Protein AF-A0A1L7XK05-F1 (afdb_monomer)

Organism: NCBI:txid576137

Radius of gyration: 23.93 Å; Cα contacts (8 Å, |Δi|>4): 324; chains: 1; bounding box: 62×61×69 Å

Mean predicted aligned error: 13.78 Å

Structure (mmCIF, N/CA/C/O backbone):
data_AF-A0A1L7XK05-F1
#
_entry.id   AF-A0A1L7XK05-F1
#
loop_
_atom_site.group_PDB
_atom_site.id
_atom_site.type_symbol
_atom_site.label_atom_id
_atom_site.label_alt_id
_atom_site.label_comp_id
_atom_site.label_asym_id
_atom_site.label_entity_id
_atom_site.label_seq_id
_atom_site.pdbx_PDB_ins_code
_atom_site.Cartn_x
_atom_site.Cartn_y
_atom_site.Cartn_z
_atom_site.occupancy
_atom_site.B_iso_or_equiv
_atom_site.auth_seq_id
_atom_site.auth_comp_id
_atom_site.auth_asym_id
_atom_site.auth_atom_id
_atom_site.pdbx_PDB_model_num
ATOM 1 N N . MET A 1 1 ? -23.233 27.286 29.704 1.00 60.97 1 MET A N 1
ATOM 2 C CA . MET A 1 1 ? -22.252 26.225 29.385 1.00 60.97 1 MET A CA 1
ATOM 3 C C . MET A 1 1 ? -22.844 25.180 28.432 1.00 60.97 1 MET A C 1
ATOM 5 O O . MET A 1 1 ? -22.205 24.880 27.437 1.00 60.97 1 MET A O 1
ATOM 9 N N . GLU A 1 2 ? -24.086 24.719 28.629 1.00 64.00 2 GLU A N 1
ATOM 10 C CA . GLU A 1 2 ? -24.743 23.705 27.767 1.00 64.00 2 GLU A CA 1
ATOM 11 C C . GLU A 1 2 ? -24.913 24.078 26.279 1.00 64.00 2 GLU A C 1
ATOM 13 O O . GLU A 1 2 ? -24.756 23.218 25.418 1.00 64.00 2 GLU A O 1
ATOM 18 N N . ARG A 1 3 ? -25.169 25.351 25.935 1.00 67.19 3 ARG A N 1
ATOM 19 C CA . ARG A 1 3 ? -25.293 25.776 24.520 1.00 67.19 3 ARG A CA 1
ATOM 20 C C . ARG A 1 3 ? -23.997 25.631 23.711 1.00 67.19 3 ARG A C 1
ATOM 22 O O . ARG A 1 3 ? -24.066 25.385 22.514 1.00 67.19 3 ARG A O 1
ATOM 29 N N . VAL A 1 4 ? -22.836 25.764 24.357 1.00 73.44 4 VAL A N 1
ATOM 30 C CA . VAL A 1 4 ? -21.524 25.634 23.695 1.00 73.44 4 VAL A CA 1
ATOM 31 C C . VAL A 1 4 ? -21.226 24.163 23.390 1.00 73.44 4 VAL A C 1
ATOM 33 O O . VAL A 1 4 ? -20.744 23.848 22.306 1.00 73.44 4 VAL A O 1
ATOM 36 N N . TYR A 1 5 ? -21.598 23.254 24.298 1.00 72.88 5 TYR A N 1
ATOM 37 C CA . TYR A 1 5 ? -21.472 21.808 24.088 1.00 72.88 5 TYR A CA 1
ATOM 38 C C . TYR A 1 5 ? -22.347 21.304 22.937 1.00 72.88 5 TYR A C 1
ATOM 40 O O . TYR A 1 5 ? -21.880 20.516 22.119 1.00 72.88 5 TYR A O 1
ATOM 48 N N . TRP A 1 6 ? -23.580 21.805 22.817 1.00 72.56 6 TRP A N 1
ATOM 49 C CA . TRP A 1 6 ? -24.467 21.442 21.708 1.00 72.56 6 TRP A CA 1
ATOM 50 C C . TRP A 1 6 ? -23.953 21.918 20.346 1.00 72.56 6 TRP A C 1
ATOM 52 O O . TRP A 1 6 ? -23.961 21.151 19.388 1.00 72.56 6 TRP A O 1
ATOM 62 N N . GLN A 1 7 ? -23.439 23.148 20.258 1.00 75.31 7 GLN A N 1
ATOM 63 C CA . GLN A 1 7 ? -22.877 23.674 19.009 1.00 75.31 7 GLN A CA 1
ATOM 64 C C . GLN A 1 7 ? -21.607 22.929 18.581 1.00 75.31 7 GLN A C 1
ATOM 66 O O . GLN A 1 7 ? -21.440 22.645 17.397 1.00 75.31 7 GLN A O 1
ATOM 71 N N . ALA A 1 8 ? -20.738 22.566 19.530 1.00 72.69 8 ALA A N 1
ATOM 72 C CA . ALA A 1 8 ? -19.548 21.767 19.250 1.00 72.69 8 ALA A CA 1
ATOM 73 C C . ALA A 1 8 ? -19.903 20.335 18.811 1.00 72.69 8 ALA A C 1
ATOM 75 O O . ALA A 1 8 ? -19.343 19.838 17.836 1.00 72.69 8 ALA A O 1
ATOM 76 N N . ALA A 1 9 ? -20.865 19.692 19.479 1.00 71.38 9 ALA A N 1
ATOM 77 C CA . ALA A 1 9 ? -21.336 18.357 19.115 1.00 71.38 9 ALA A CA 1
ATOM 78 C C . ALA A 1 9 ? -22.007 18.336 17.732 1.00 71.38 9 ALA A C 1
ATOM 80 O O . ALA A 1 9 ? -21.785 17.415 16.952 1.00 71.38 9 ALA A O 1
ATOM 81 N N . GLU A 1 10 ? -22.778 19.368 17.388 1.00 74.88 10 GLU A N 1
ATOM 82 C CA . GLU A 1 10 ? -23.432 19.468 16.083 1.00 74.88 10 GLU A CA 1
ATOM 83 C C . GLU A 1 10 ? -22.459 19.840 14.953 1.00 74.88 10 GLU A C 1
ATOM 85 O O . GLU A 1 10 ? -22.596 19.339 13.836 1.00 74.88 10 GLU A O 1
ATOM 90 N N . ALA A 1 11 ? -21.431 20.644 15.242 1.00 69.81 11 ALA A N 1
ATOM 91 C CA . ALA A 1 11 ? -20.332 20.897 14.313 1.00 69.81 11 ALA A CA 1
ATOM 92 C C . ALA A 1 11 ? -19.512 19.625 14.048 1.00 69.81 11 ALA A C 1
ATOM 94 O O . ALA A 1 11 ? -19.240 19.316 12.891 1.00 69.81 11 ALA A O 1
ATOM 95 N N . LEU A 1 12 ? -19.188 18.850 15.090 1.00 67.62 12 LEU A N 1
ATOM 96 C CA . LEU A 1 12 ? -18.532 17.545 14.959 1.00 67.62 12 LEU A CA 1
ATOM 97 C C . LEU A 1 12 ? -19.408 16.548 14.197 1.00 67.62 12 LEU A C 1
ATOM 99 O O . LEU A 1 12 ? -18.906 15.857 13.318 1.00 67.62 12 LEU A O 1
ATOM 103 N N . ARG A 1 13 ? -20.720 16.516 14.462 1.00 66.25 13 ARG A N 1
ATOM 104 C CA . ARG A 1 13 ? -21.668 15.669 13.727 1.00 66.25 13 ARG A CA 1
ATOM 105 C C . ARG A 1 13 ? -21.701 16.018 12.240 1.00 66.25 13 ARG A C 1
ATOM 107 O O . ARG A 1 13 ? -21.578 15.119 11.422 1.00 66.25 13 ARG A O 1
ATOM 114 N N . LYS A 1 14 ? -21.772 17.304 11.880 1.00 61.56 14 LYS A N 1
ATOM 115 C CA . LYS A 1 14 ? -21.701 17.757 10.476 1.00 61.56 14 LYS A CA 1
ATOM 116 C C . LYS A 1 14 ? -20.347 17.472 9.819 1.00 61.56 14 LYS A C 1
ATOM 118 O O . LYS A 1 14 ? -20.300 17.182 8.625 1.00 61.56 14 LYS A O 1
ATOM 123 N N . LEU A 1 15 ? -19.257 17.529 10.586 1.00 60.75 15 LEU A N 1
ATOM 124 C CA . LEU A 1 15 ? -17.928 17.137 10.113 1.00 60.75 15 LEU A CA 1
ATOM 125 C C . LEU A 1 15 ? -17.865 15.633 9.808 1.00 60.75 15 LEU A C 1
ATOM 127 O O . LEU A 1 15 ? -17.304 15.231 8.798 1.00 60.75 15 LEU A O 1
ATOM 131 N N . VAL A 1 16 ? -18.472 14.812 10.668 1.00 58.50 16 VAL A N 1
ATOM 132 C CA . VAL A 1 16 ? -18.544 13.352 10.515 1.00 58.50 16 VAL A CA 1
ATOM 133 C C . VAL A 1 16 ? -19.535 12.942 9.414 1.00 58.50 16 VAL A C 1
ATOM 135 O O . VAL A 1 16 ? -19.306 11.946 8.735 1.00 58.50 16 VAL A O 1
ATOM 138 N N . GLU A 1 17 ? -20.599 13.718 9.185 1.00 61.25 17 GLU A N 1
ATOM 139 C CA . GLU A 1 17 ? -21.651 13.453 8.187 1.00 61.25 17 GLU A CA 1
ATOM 140 C C . GLU A 1 17 ? -21.292 13.865 6.745 1.00 61.25 17 GLU A C 1
ATOM 142 O O . GLU A 1 17 ? -22.103 13.651 5.846 1.00 61.25 17 GLU A O 1
ATOM 147 N N . SER A 1 18 ? -20.105 14.425 6.476 1.00 67.75 18 SER A N 1
ATOM 148 C CA . SER A 1 18 ? -19.754 14.935 5.134 1.00 67.75 18 SER A CA 1
ATOM 149 C C . SER A 1 18 ? -18.534 14.289 4.475 1.00 67.75 18 SER A C 1
ATOM 151 O O . SER A 1 18 ? -17.993 14.846 3.520 1.00 67.75 18 SER A O 1
ATOM 153 N N . PHE A 1 19 ? -18.120 13.095 4.913 1.00 77.81 19 PHE A N 1
ATOM 154 C CA . PHE A 1 19 ? -17.125 12.345 4.146 1.00 77.81 19 PHE A CA 1
ATOM 155 C C . PHE A 1 19 ? -17.704 11.907 2.800 1.00 77.81 19 PHE A C 1
ATOM 157 O O . PHE A 1 19 ? -18.789 11.325 2.722 1.00 77.81 19 PHE A O 1
ATOM 164 N N . THR A 1 20 ? -16.964 12.161 1.724 1.00 87.31 20 THR A N 1
ATOM 165 C CA . THR A 1 20 ? -17.298 11.591 0.419 1.00 87.31 20 THR A CA 1
ATOM 166 C C . THR A 1 20 ? -17.178 10.062 0.478 1.00 87.31 20 THR A C 1
ATOM 168 O O . THR A 1 20 ? -16.412 9.527 1.288 1.00 87.31 20 THR A O 1
ATOM 171 N N . PRO A 1 21 ? -17.877 9.314 -0.394 1.00 89.19 21 PRO A N 1
ATOM 172 C CA . PRO A 1 21 ? -17.754 7.857 -0.433 1.00 89.19 21 PRO A CA 1
ATOM 173 C C . PRO A 1 21 ? -16.306 7.365 -0.566 1.00 89.19 21 PRO A C 1
ATOM 175 O O . PRO A 1 21 ? -15.946 6.356 0.038 1.00 89.19 21 PRO A O 1
ATOM 178 N N . ASN A 1 22 ? -15.460 8.082 -1.313 1.00 91.38 22 ASN A N 1
ATOM 179 C CA . ASN A 1 22 ? -14.052 7.717 -1.462 1.00 91.38 22 ASN A CA 1
ATOM 180 C C . ASN A 1 22 ? -13.250 8.026 -0.189 1.00 91.38 22 ASN A C 1
ATOM 182 O O . ASN A 1 22 ? -12.404 7.219 0.181 1.00 91.38 22 ASN A O 1
ATOM 186 N N . GLN A 1 23 ? -13.552 9.117 0.532 1.00 92.69 23 GLN A N 1
ATOM 187 C CA . GLN A 1 23 ? -12.919 9.416 1.828 1.00 92.69 23 GLN A CA 1
ATOM 188 C C . GLN A 1 23 ? -13.211 8.323 2.853 1.00 92.69 23 GLN A C 1
ATOM 190 O O . GLN A 1 23 ? -12.315 7.903 3.581 1.00 92.69 23 GLN A O 1
ATOM 195 N N . GLU A 1 24 ? -14.442 7.811 2.869 1.00 92.75 24 GLU A N 1
ATOM 196 C CA . GLU A 1 24 ? -14.802 6.700 3.745 1.00 92.75 24 GLU A CA 1
ATOM 197 C C . GLU A 1 24 ? -14.059 5.413 3.367 1.00 92.75 24 GLU A C 1
ATOM 199 O O . GLU A 1 24 ? -13.536 4.719 4.239 1.00 92.75 24 GLU A O 1
ATOM 204 N N . LYS A 1 25 ? -13.970 5.095 2.066 1.00 94.88 25 LYS A N 1
ATOM 205 C CA . LYS A 1 25 ? -13.200 3.936 1.588 1.00 94.88 25 LYS A CA 1
ATOM 206 C C . LYS A 1 25 ? -11.727 4.055 1.962 1.00 94.88 25 LYS A C 1
ATOM 208 O O . LYS A 1 25 ? -11.182 3.110 2.524 1.00 94.88 25 LYS A O 1
ATOM 213 N N . HIS A 1 26 ? -11.113 5.204 1.692 1.00 94.88 26 HIS A N 1
ATOM 214 C CA . HIS A 1 26 ? -9.722 5.501 2.027 1.00 94.88 26 HIS A CA 1
ATOM 215 C C . HIS A 1 26 ? -9.459 5.326 3.522 1.00 94.88 26 HIS A C 1
ATOM 217 O O . HIS A 1 26 ? -8.651 4.479 3.905 1.00 94.88 26 HIS A O 1
ATOM 223 N N . ARG A 1 27 ? -10.224 6.028 4.368 1.00 94.44 27 ARG A N 1
ATOM 224 C CA . ARG A 1 27 ? -10.124 5.924 5.828 1.00 94.44 27 ARG A CA 1
ATOM 225 C C . ARG A 1 27 ? -10.255 4.479 6.290 1.00 94.44 27 ARG A C 1
ATOM 227 O O . ARG A 1 27 ? -9.485 4.038 7.139 1.00 94.44 27 ARG A O 1
ATOM 234 N N . ARG A 1 28 ? -11.207 3.735 5.720 1.00 95.00 28 ARG A N 1
ATOM 235 C CA . ARG A 1 28 ? -11.421 2.327 6.048 1.00 95.00 28 ARG A CA 1
ATOM 236 C C . ARG A 1 28 ? -10.191 1.478 5.734 1.00 95.00 28 ARG A C 1
ATOM 238 O O . ARG A 1 28 ? -9.762 0.754 6.626 1.00 95.00 28 ARG A O 1
ATOM 245 N N . VAL A 1 29 ? -9.627 1.569 4.525 1.00 95.88 29 VAL A N 1
ATOM 246 C CA . VAL A 1 29 ? -8.423 0.800 4.144 1.00 95.88 29 VAL A CA 1
ATOM 247 C C . VAL A 1 29 ? -7.291 1.053 5.134 1.00 95.88 29 VAL A C 1
ATOM 249 O O . VAL A 1 29 ? -6.745 0.110 5.697 1.00 95.88 29 VAL A O 1
ATOM 252 N N . TRP A 1 30 ? -6.986 2.317 5.420 1.00 96.62 30 TRP A N 1
ATOM 253 C CA . TRP A 1 30 ? -5.909 2.640 6.350 1.00 96.62 30 TRP A CA 1
ATOM 254 C C . TRP A 1 30 ? -6.208 2.204 7.789 1.00 96.62 30 TRP A C 1
ATOM 256 O O . TRP A 1 30 ? -5.308 1.727 8.476 1.00 96.62 30 TRP A O 1
ATOM 266 N N . SER A 1 31 ? -7.465 2.289 8.238 1.00 95.88 31 SER A N 1
ATOM 267 C CA . SER A 1 31 ? -7.869 1.827 9.576 1.00 95.88 31 SER A CA 1
ATOM 268 C C . SER A 1 31 ? -7.797 0.306 9.758 1.00 95.88 31 SER A C 1
ATOM 270 O O . SER A 1 31 ? -7.678 -0.159 10.885 1.00 95.88 31 SER A O 1
ATOM 272 N N . GLN A 1 32 ? -7.832 -0.474 8.670 1.00 96.25 32 GLN A N 1
ATOM 273 C CA . GLN A 1 32 ? -7.613 -1.927 8.715 1.00 96.25 32 GLN A CA 1
ATOM 274 C C . GLN A 1 32 ? -6.142 -2.303 8.931 1.00 96.25 32 GLN A C 1
ATOM 276 O O . GLN A 1 32 ? -5.859 -3.458 9.237 1.00 96.25 32 GLN A O 1
ATOM 281 N N . ILE A 1 33 ? -5.224 -1.347 8.764 1.00 97.25 33 ILE A N 1
ATOM 282 C CA . ILE A 1 33 ? -3.778 -1.552 8.877 1.00 97.25 33 ILE A CA 1
ATOM 283 C C . ILE A 1 33 ? -3.234 -0.870 10.133 1.00 97.25 33 ILE A C 1
ATOM 285 O O . ILE A 1 33 ? -2.465 -1.473 10.873 1.00 97.25 33 ILE A O 1
ATOM 289 N N . PHE A 1 34 ? -3.651 0.368 10.400 1.00 97.00 34 PHE A N 1
ATOM 290 C CA . PHE A 1 34 ? -3.162 1.184 11.510 1.00 97.00 34 PHE A CA 1
ATOM 291 C C . PHE A 1 34 ? -4.230 1.366 12.590 1.00 97.00 34 PHE A C 1
ATOM 293 O O . PHE A 1 34 ? -5.385 1.670 12.286 1.00 97.00 34 PHE A O 1
ATOM 300 N N . VAL A 1 35 ? -3.827 1.267 13.861 1.00 96.06 35 VAL A N 1
ATOM 301 C CA . VAL A 1 35 ? -4.693 1.574 15.018 1.00 96.06 35 VAL A CA 1
ATOM 302 C C . VAL A 1 35 ? -5.059 3.055 15.038 1.00 96.06 35 VAL A C 1
ATOM 304 O O . VAL A 1 35 ? -6.170 3.436 15.406 1.00 96.06 35 VAL A O 1
ATOM 307 N N . ASN A 1 36 ? -4.109 3.910 14.666 1.00 91.31 36 ASN A N 1
ATOM 308 C CA . ASN A 1 36 ? -4.293 5.350 14.586 1.00 91.31 36 ASN A CA 1
ATOM 309 C C . ASN A 1 36 ? -3.331 5.963 13.560 1.00 91.31 36 ASN A C 1
ATOM 311 O O . ASN A 1 36 ? -2.370 5.340 13.119 1.00 91.31 36 ASN A O 1
ATOM 315 N N . SER A 1 37 ? -3.568 7.222 13.204 1.00 89.12 37 SER A N 1
ATOM 316 C CA . SER A 1 37 ? -2.768 7.933 12.208 1.00 89.12 37 SER A CA 1
ATOM 317 C C . SER A 1 37 ? -1.440 8.481 12.742 1.00 89.12 37 SER A C 1
ATOM 319 O O . SER A 1 37 ? -0.779 9.224 12.020 1.00 89.12 37 SER A O 1
ATOM 321 N N . LYS A 1 38 ? -1.044 8.198 13.993 1.00 90.81 38 LYS A N 1
ATOM 322 C CA . LYS A 1 38 ? 0.086 8.877 14.650 1.00 90.81 38 LYS A CA 1
ATOM 323 C C . LYS A 1 38 ? 1.399 8.622 13.923 1.00 90.81 38 LYS A C 1
ATOM 325 O O . LYS A 1 38 ? 2.045 9.587 13.537 1.00 90.81 38 LYS A O 1
ATOM 330 N N . TRP A 1 39 ? 1.761 7.359 13.693 1.00 92.94 39 TRP A N 1
ATOM 331 C CA . TRP A 1 39 ? 3.017 7.016 13.015 1.00 92.94 39 TRP A CA 1
ATOM 332 C C . TRP A 1 39 ? 3.077 7.621 11.611 1.00 92.94 39 TRP A C 1
ATOM 334 O O . TRP A 1 39 ? 4.021 8.333 11.279 1.00 92.94 39 TRP A O 1
ATOM 344 N N . VAL A 1 40 ? 2.009 7.441 10.829 1.00 88.06 40 VAL A N 1
ATOM 345 C CA . VAL A 1 40 ? 1.911 7.993 9.473 1.00 88.06 40 VAL A CA 1
ATOM 346 C C . VAL A 1 40 ? 2.044 9.522 9.476 1.00 88.06 40 VAL A C 1
ATOM 348 O O . VAL A 1 40 ? 2.792 10.086 8.680 1.00 88.06 40 VAL A O 1
ATOM 351 N N . SER A 1 41 ? 1.371 10.200 10.409 1.00 86.00 41 SER A N 1
ATOM 352 C CA . SER A 1 41 ? 1.432 11.663 10.536 1.00 86.00 41 SER A CA 1
ATOM 353 C C . SER A 1 41 ? 2.805 12.143 11.009 1.00 86.00 41 SER A C 1
ATOM 355 O O . SER A 1 41 ? 3.258 13.217 10.619 1.00 86.00 41 SER A O 1
ATOM 357 N N . GLU A 1 42 ? 3.478 11.371 11.862 1.00 88.88 42 GLU A N 1
ATOM 358 C CA . GLU A 1 42 ? 4.823 11.687 12.328 1.00 88.88 42 GLU A CA 1
ATOM 359 C C . GLU A 1 42 ? 5.856 11.547 11.215 1.00 88.88 42 GLU A C 1
ATOM 361 O O . GLU A 1 42 ? 6.688 12.443 11.081 1.00 88.88 42 GLU A O 1
ATOM 366 N N . ILE A 1 43 ? 5.773 10.492 10.402 1.00 86.62 43 ILE A N 1
ATOM 367 C CA . ILE A 1 43 ? 6.621 10.314 9.219 1.00 86.62 43 ILE A CA 1
ATOM 368 C C . ILE A 1 43 ? 6.395 11.456 8.228 1.00 86.62 43 ILE A C 1
ATOM 370 O O . ILE A 1 43 ? 7.353 12.137 7.872 1.00 86.62 43 ILE A O 1
ATOM 374 N N . ALA A 1 44 ? 5.137 11.753 7.884 1.00 81.44 44 ALA A N 1
ATOM 375 C CA . ALA A 1 44 ? 4.787 12.865 6.996 1.00 81.44 44 ALA A CA 1
ATOM 376 C C . ALA A 1 44 ? 5.310 14.230 7.488 1.00 81.44 44 ALA A C 1
ATOM 378 O O . ALA A 1 44 ? 5.604 15.113 6.687 1.00 81.44 44 ALA A O 1
ATOM 379 N N . ARG A 1 45 ? 5.424 14.420 8.811 1.00 82.06 45 ARG A N 1
ATOM 380 C CA . ARG A 1 45 ? 5.919 15.664 9.420 1.00 82.06 45 ARG A CA 1
ATOM 381 C C . ARG A 1 45 ? 7.443 15.735 9.513 1.00 82.06 45 ARG A C 1
ATOM 383 O O . ARG A 1 45 ? 7.996 16.816 9.337 1.00 82.06 45 ARG A O 1
ATOM 390 N N . ARG A 1 46 ? 8.107 14.647 9.917 1.00 81.62 46 ARG A N 1
ATOM 391 C CA . ARG A 1 46 ? 9.566 14.622 10.139 1.00 81.62 46 ARG A CA 1
ATOM 392 C C . ARG A 1 46 ? 10.323 14.684 8.820 1.00 81.62 46 ARG A C 1
ATOM 394 O O . ARG A 1 46 ? 11.365 15.323 8.741 1.00 81.62 46 ARG A O 1
ATOM 401 N N . GLU A 1 47 ? 9.764 14.044 7.808 1.00 77.50 47 GLU A N 1
ATOM 402 C CA . GLU A 1 47 ? 10.424 13.789 6.544 1.00 77.50 47 GLU A CA 1
ATOM 403 C C . GLU A 1 47 ? 9.649 14.540 5.463 1.00 77.50 47 GLU A C 1
ATOM 405 O O . GLU A 1 47 ? 8.618 14.082 4.970 1.00 77.50 47 GLU A O 1
ATOM 410 N N . SER A 1 48 ? 10.095 15.759 5.156 1.00 70.25 48 SER A N 1
ATOM 411 C CA . SER A 1 48 ? 9.441 16.620 4.166 1.00 70.25 48 SER A CA 1
ATOM 412 C C . SER A 1 48 ? 9.301 15.889 2.829 1.00 70.25 48 SER A C 1
ATOM 414 O O . SER A 1 48 ? 10.295 15.618 2.162 1.00 70.25 48 SER A O 1
ATOM 416 N N . GLY A 1 49 ? 8.061 15.600 2.430 1.00 71.19 49 GLY A N 1
ATOM 417 C CA . GLY A 1 49 ? 7.752 14.873 1.193 1.00 71.19 49 GLY A CA 1
ATOM 418 C C . GLY A 1 49 ? 7.386 13.402 1.392 1.00 71.19 49 GLY A C 1
ATOM 419 O O . GLY A 1 49 ? 7.072 12.727 0.414 1.00 71.19 49 GLY A O 1
ATOM 420 N N . ALA A 1 50 ? 7.370 12.916 2.635 1.00 80.88 50 ALA A N 1
ATOM 421 C CA . ALA A 1 50 ? 6.936 11.569 2.940 1.00 80.88 50 ALA A CA 1
ATOM 422 C C . ALA A 1 50 ? 5.430 11.393 2.799 1.00 80.88 50 ALA A C 1
ATOM 424 O O . ALA A 1 50 ? 4.643 12.003 3.524 1.00 80.88 50 ALA A O 1
ATOM 425 N N . ASN A 1 51 ? 5.035 10.497 1.904 1.00 86.69 51 ASN A N 1
ATOM 426 C CA . ASN A 1 51 ? 3.644 10.150 1.682 1.00 86.69 51 ASN A CA 1
ATOM 427 C C . ASN A 1 51 ? 3.547 8.627 1.600 1.00 86.69 51 ASN A C 1
ATOM 429 O O . ASN A 1 51 ? 3.792 8.084 0.527 1.00 86.69 51 ASN A O 1
ATOM 433 N N . PRO A 1 52 ? 3.269 7.921 2.714 1.00 90.94 52 PRO A N 1
ATOM 434 C CA . PRO A 1 52 ? 3.174 6.469 2.690 1.00 90.94 52 PRO A CA 1
ATOM 435 C C . PRO A 1 52 ? 2.178 5.989 1.637 1.00 90.94 52 PRO A C 1
ATOM 437 O O . PRO A 1 52 ? 1.085 6.541 1.497 1.00 90.94 52 PRO A O 1
ATOM 440 N N . ILE A 1 53 ? 2.566 4.944 0.917 1.00 91.44 53 ILE A N 1
ATOM 441 C CA . ILE A 1 53 ? 1.846 4.410 -0.231 1.00 91.44 53 ILE A CA 1
ATOM 442 C C . ILE A 1 53 ? 1.590 2.933 0.021 1.00 91.44 53 ILE A C 1
ATOM 444 O O . ILE A 1 53 ? 2.521 2.163 0.275 1.00 91.44 53 ILE A O 1
ATOM 448 N N . LEU A 1 54 ? 0.324 2.538 -0.075 1.00 93.88 54 LEU A N 1
ATOM 449 C CA . LEU A 1 54 ? -0.048 1.137 -0.206 1.00 93.88 54 LEU A CA 1
ATOM 450 C C . LEU A 1 54 ? -0.001 0.757 -1.681 1.00 93.88 54 LEU A C 1
ATOM 452 O O . LEU A 1 54 ? -0.591 1.453 -2.504 1.00 93.88 54 LEU A O 1
ATOM 456 N N . LEU A 1 55 ? 0.670 -0.342 -2.008 1.00 91.12 55 LEU A N 1
ATOM 457 C CA . LEU A 1 55 ? 0.821 -0.851 -3.370 1.00 91.12 55 LEU A CA 1
ATOM 458 C C . LEU A 1 55 ? 0.373 -2.305 -3.460 1.00 91.12 55 LEU A C 1
ATOM 460 O O . LEU A 1 55 ? 0.631 -3.099 -2.560 1.00 91.12 55 LEU A O 1
ATOM 464 N N . GLY A 1 56 ? -0.260 -2.679 -4.565 1.00 90.94 56 GLY A N 1
ATOM 465 C CA . GLY A 1 56 ? -0.568 -4.076 -4.856 1.00 90.94 56 GLY A CA 1
ATOM 466 C C . GLY A 1 56 ? -1.840 -4.244 -5.669 1.00 90.94 56 GLY A C 1
ATOM 467 O O . GLY A 1 56 ? -2.776 -3.446 -5.584 1.00 90.94 56 GLY A O 1
ATOM 468 N N . HIS A 1 57 ? -1.895 -5.318 -6.453 1.00 91.00 57 HIS A N 1
ATOM 469 C CA . HIS A 1 57 ? -3.055 -5.623 -7.286 1.00 91.00 57 HIS A CA 1
ATOM 470 C C . HIS A 1 57 ? -4.320 -5.821 -6.428 1.00 91.00 57 HIS A C 1
ATOM 472 O O . HIS A 1 57 ? -5.414 -5.386 -6.816 1.00 91.00 57 HIS A O 1
ATOM 478 N N . ASP A 1 58 ? -4.163 -6.450 -5.258 1.00 93.75 58 ASP A N 1
ATOM 479 C CA . ASP A 1 58 ? -5.239 -6.751 -4.313 1.00 93.75 58 ASP A CA 1
ATOM 480 C C . ASP A 1 58 ? -5.769 -5.519 -3.583 1.00 93.75 58 ASP A C 1
ATOM 482 O O . ASP A 1 58 ? -6.835 -5.569 -2.975 1.00 93.75 58 ASP A O 1
ATOM 486 N N . LEU A 1 59 ? -5.109 -4.367 -3.692 1.00 93.62 59 LEU A N 1
ATOM 487 C CA . LEU A 1 59 ? -5.580 -3.147 -3.046 1.00 93.62 59 LEU A CA 1
ATOM 488 C C . LEU A 1 59 ? -6.978 -2.735 -3.540 1.00 93.62 59 LEU A C 1
ATOM 490 O O . LEU A 1 59 ? -7.774 -2.203 -2.771 1.00 93.62 59 LEU A O 1
ATOM 494 N N . ASN A 1 60 ? -7.337 -3.076 -4.785 1.00 92.44 60 ASN A N 1
ATOM 495 C CA . ASN A 1 60 ? -8.704 -2.924 -5.296 1.00 92.44 60 ASN A CA 1
ATOM 496 C C . ASN A 1 60 ? -9.739 -3.738 -4.499 1.00 92.44 60 ASN A C 1
ATOM 498 O O . ASN A 1 60 ? -10.862 -3.266 -4.300 1.00 92.44 60 ASN A O 1
ATOM 502 N N . LYS A 1 61 ? -9.375 -4.948 -4.053 1.00 93.19 61 LYS A N 1
ATOM 503 C CA . LYS A 1 61 ? -10.223 -5.834 -3.241 1.00 93.19 61 LYS A CA 1
ATOM 504 C C . LYS A 1 61 ? -10.456 -5.228 -1.864 1.00 93.19 61 LYS A C 1
ATOM 506 O O . LYS A 1 61 ? -11.604 -5.104 -1.438 1.00 93.19 61 LYS A O 1
ATOM 511 N N . VAL A 1 62 ? -9.389 -4.747 -1.225 1.00 94.38 62 VAL A N 1
ATOM 512 C CA . VAL A 1 62 ? -9.445 -4.068 0.081 1.00 94.38 62 VAL A CA 1
ATOM 513 C C . VAL A 1 62 ? -10.268 -2.773 -0.012 1.00 94.38 62 VAL A C 1
ATOM 515 O O . VAL A 1 62 ? -11.205 -2.543 0.761 1.00 94.38 62 VAL A O 1
ATOM 518 N N . TYR A 1 63 ? -10.004 -1.952 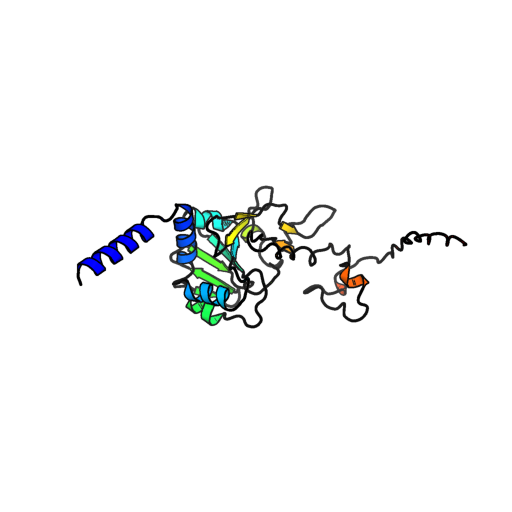-1.032 1.00 94.44 63 TYR A N 1
ATOM 519 C CA . TYR A 1 63 ? -10.682 -0.672 -1.251 1.00 94.44 63 TYR A CA 1
ATOM 520 C C . TYR A 1 63 ? -12.179 -0.827 -1.560 1.00 94.44 63 TYR A C 1
ATOM 522 O O . TYR A 1 63 ? -12.989 0.007 -1.148 1.00 94.44 63 TYR A O 1
ATOM 530 N N . ASN A 1 64 ? -12.585 -1.917 -2.222 1.00 92.12 64 ASN A N 1
ATOM 531 C CA . ASN A 1 64 ? -13.989 -2.197 -2.547 1.00 92.12 64 ASN A CA 1
ATOM 532 C C . ASN A 1 64 ? -14.664 -3.241 -1.638 1.00 92.12 64 ASN A C 1
ATOM 534 O O . ASN A 1 64 ? -15.856 -3.481 -1.804 1.00 92.12 64 ASN A O 1
ATOM 538 N N . LYS A 1 65 ? -13.952 -3.783 -0.640 1.00 88.06 65 LYS A N 1
ATOM 539 C CA . LYS A 1 65 ? -14.442 -4.767 0.342 1.00 88.06 65 LYS A CA 1
ATOM 540 C C . LYS A 1 65 ? -14.938 -6.077 -0.300 1.00 88.06 65 LYS A C 1
ATOM 542 O O . LYS A 1 65 ? -16.060 -6.502 -0.036 1.00 88.06 65 LYS A O 1
ATOM 547 N N . SER A 1 66 ? -14.112 -6.725 -1.127 1.00 81.19 66 SER A N 1
ATOM 548 C CA . SER A 1 66 ? -14.485 -8.011 -1.750 1.00 81.19 66 SER A CA 1
ATOM 549 C C . SER A 1 66 ? -14.383 -9.226 -0.814 1.00 81.19 66 SER A C 1
ATOM 551 O O . SER A 1 66 ? -14.941 -10.264 -1.141 1.00 81.19 66 SER A O 1
ATOM 553 N N . GLY A 1 67 ? -13.757 -9.088 0.364 1.00 76.56 67 GLY A N 1
ATOM 554 C CA . GLY A 1 67 ? -13.730 -10.120 1.414 1.00 76.56 67 GLY A CA 1
ATOM 555 C C . GLY A 1 67 ? -12.700 -11.236 1.218 1.00 76.56 67 GLY A C 1
ATOM 556 O O . GLY A 1 67 ? -12.690 -12.179 1.999 1.00 76.56 67 GLY A O 1
ATOM 557 N N . ASP A 1 68 ? -11.840 -11.133 0.205 1.00 88.50 68 ASP A N 1
ATOM 558 C CA . ASP A 1 68 ? -10.781 -12.109 -0.043 1.00 88.50 68 ASP A CA 1
ATOM 559 C C . ASP A 1 68 ? -9.471 -11.704 0.635 1.00 88.50 68 ASP A C 1
ATOM 561 O O . ASP A 1 68 ? -9.150 -10.512 0.745 1.00 88.50 68 ASP A O 1
ATOM 565 N N . LYS A 1 69 ? -8.665 -12.717 0.978 1.00 92.88 69 LYS A N 1
ATOM 566 C CA . LYS A 1 69 ? -7.286 -12.514 1.420 1.00 92.88 69 LYS A CA 1
ATOM 567 C C . LYS A 1 69 ? -6.539 -11.648 0.412 1.00 92.88 69 LYS A C 1
ATOM 569 O O . LYS A 1 69 ? -6.556 -11.931 -0.787 1.00 92.88 69 LYS A O 1
ATOM 574 N N . SER A 1 70 ? -5.909 -10.598 0.921 1.00 94.94 70 SER A N 1
ATOM 575 C CA . SER A 1 70 ? -5.296 -9.549 0.114 1.00 94.94 70 SER A CA 1
ATOM 576 C C . SER A 1 70 ? -3.837 -9.365 0.502 1.00 94.94 70 SER A C 1
ATOM 578 O O . SER A 1 70 ? -3.523 -9.222 1.684 1.00 94.94 70 SER A O 1
ATOM 580 N N . TYR A 1 71 ? -2.946 -9.345 -0.486 1.00 94.06 71 TYR A N 1
ATOM 581 C CA . TYR A 1 71 ? -1.532 -9.052 -0.271 1.00 94.06 71 TYR A CA 1
ATOM 582 C C . TYR A 1 71 ? -1.192 -7.648 -0.779 1.00 94.06 71 TYR A C 1
A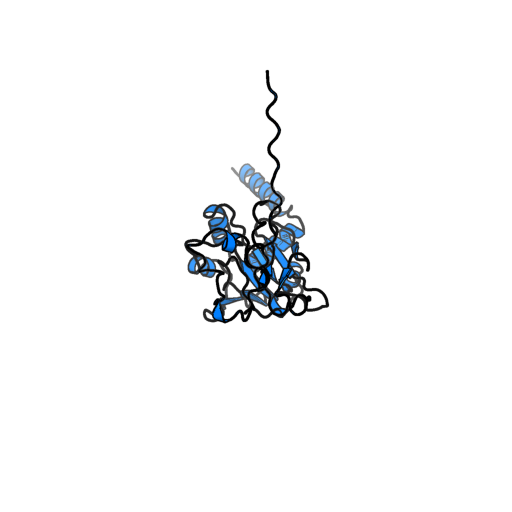TOM 584 O O . TYR A 1 71 ? -1.421 -7.320 -1.942 1.00 94.06 71 TYR A O 1
ATOM 592 N N . ILE A 1 72 ? -0.639 -6.806 0.092 1.00 94.19 72 ILE A N 1
ATOM 593 C CA . ILE A 1 72 ? -0.294 -5.413 -0.215 1.00 94.19 72 ILE A CA 1
ATOM 594 C C . ILE A 1 72 ? 1.080 -5.050 0.357 1.00 94.19 72 ILE A C 1
ATOM 596 O O . ILE A 1 72 ? 1.584 -5.684 1.279 1.00 94.19 72 ILE A O 1
ATOM 600 N N . PHE A 1 73 ? 1.687 -4.002 -0.179 1.00 92.31 73 PHE A N 1
ATOM 601 C CA . PHE A 1 73 ? 2.990 -3.480 0.219 1.00 92.31 73 PHE A CA 1
ATOM 602 C C . PHE A 1 73 ? 2.839 -2.087 0.801 1.00 92.31 73 PHE A C 1
ATOM 604 O O . PHE A 1 73 ? 2.051 -1.297 0.289 1.00 92.31 73 PHE A O 1
ATOM 611 N N . LEU A 1 74 ? 3.635 -1.767 1.818 1.00 92.81 74 LEU A N 1
ATOM 612 C CA . LEU A 1 74 ? 3.819 -0.397 2.287 1.00 92.81 74 LEU A CA 1
ATOM 613 C C . LEU A 1 74 ? 5.187 0.113 1.833 1.00 92.81 74 LEU A C 1
ATOM 615 O O . LEU A 1 74 ? 6.213 -0.504 2.121 1.00 92.81 74 LEU A O 1
ATOM 619 N N . THR A 1 75 ? 5.205 1.264 1.170 1.00 89.06 75 THR A N 1
ATOM 620 C CA . THR A 1 75 ? 6.432 2.004 0.856 1.00 89.06 75 THR A CA 1
ATOM 621 C C . THR A 1 75 ? 6.279 3.472 1.218 1.00 89.06 75 THR A C 1
ATOM 623 O O . THR A 1 75 ? 5.169 3.994 1.282 1.00 89.06 75 THR A O 1
ATOM 626 N N . LEU A 1 76 ? 7.395 4.144 1.477 1.00 85.56 76 LEU A N 1
ATOM 627 C CA . LEU A 1 76 ? 7.427 5.588 1.670 1.00 85.56 76 LEU A CA 1
ATOM 628 C C . LEU A 1 76 ? 7.699 6.350 0.369 1.00 85.56 76 LEU A C 1
ATOM 630 O O . LEU A 1 76 ? 7.416 7.541 0.310 1.00 85.56 76 LEU A O 1
ATOM 634 N N . GLY A 1 77 ? 8.219 5.678 -0.667 1.00 73.75 77 GLY A N 1
ATOM 635 C CA . GLY A 1 77 ? 8.591 6.306 -1.941 1.00 73.75 77 GLY A CA 1
ATOM 636 C C . GLY A 1 77 ? 9.875 7.145 -1.888 1.00 73.75 77 GLY A C 1
ATOM 637 O O . GLY A 1 77 ? 10.231 7.772 -2.879 1.00 73.75 77 GLY A O 1
ATOM 638 N N . PHE A 1 78 ? 10.573 7.162 -0.752 1.00 74.62 78 PHE A N 1
ATOM 639 C CA . PHE A 1 78 ? 11.874 7.804 -0.569 1.00 74.62 78 PHE A CA 1
ATOM 640 C C . PHE A 1 78 ? 12.630 7.107 0.581 1.00 74.62 78 PHE A C 1
ATOM 642 O O . PHE A 1 78 ? 11.999 6.508 1.463 1.00 74.62 78 PHE A O 1
ATOM 649 N N . PRO A 1 79 ? 13.972 7.137 0.586 1.00 73.06 79 PRO A N 1
ATOM 650 C CA . PRO A 1 79 ? 14.759 6.490 1.623 1.00 73.06 79 PRO A CA 1
ATOM 651 C C . PRO A 1 79 ? 14.744 7.320 2.911 1.00 73.06 79 PRO A C 1
ATOM 653 O O . PRO A 1 79 ? 14.910 8.539 2.887 1.00 73.06 79 PRO A O 1
ATOM 656 N N . LEU A 1 80 ? 14.605 6.646 4.055 1.00 75.50 80 LEU A N 1
ATOM 657 C CA . LEU A 1 80 ? 14.808 7.264 5.366 1.00 75.50 80 LEU A CA 1
ATOM 658 C C . LEU A 1 80 ? 16.232 7.057 5.856 1.00 75.50 80 LEU A C 1
ATOM 660 O O . LEU A 1 80 ? 16.770 5.955 5.766 1.00 75.50 80 LEU A O 1
ATOM 664 N N . ALA A 1 81 ? 16.796 8.089 6.484 1.00 73.69 81 ALA A N 1
ATOM 665 C CA . ALA A 1 81 ? 18.082 7.985 7.170 1.00 73.69 81 ALA A CA 1
ATOM 666 C C . ALA A 1 81 ? 18.021 7.041 8.385 1.00 73.69 81 ALA A C 1
ATOM 668 O O . ALA A 1 81 ? 19.002 6.367 8.694 1.00 73.69 81 ALA A O 1
ATOM 669 N N . SER A 1 82 ? 16.875 6.989 9.073 1.00 78.69 82 SER A N 1
ATOM 670 C CA . SER A 1 82 ? 16.670 6.153 10.258 1.00 78.69 82 SER A CA 1
ATOM 671 C C . SER A 1 82 ? 15.256 5.563 10.271 1.00 78.69 82 SER A C 1
ATOM 673 O O . SER A 1 82 ? 14.315 6.246 10.679 1.00 78.69 82 SER A O 1
ATOM 675 N N . PRO A 1 83 ? 15.080 4.305 9.844 1.00 77.94 83 PRO A N 1
ATOM 676 C CA . PRO A 1 83 ? 13.774 3.664 9.842 1.00 77.94 83 PRO A CA 1
ATOM 677 C C . PRO A 1 83 ? 13.264 3.367 11.259 1.00 77.94 83 PRO A C 1
ATOM 679 O O . PRO A 1 83 ? 13.847 2.553 11.971 1.00 77.94 83 PRO A O 1
ATOM 682 N N . ASP A 1 84 ? 12.142 3.972 11.654 1.00 89.00 84 ASP A N 1
ATOM 683 C CA . ASP A 1 84 ? 11.432 3.633 12.898 1.00 89.00 84 ASP A CA 1
ATOM 684 C C . ASP A 1 84 ? 10.517 2.415 12.688 1.00 89.00 84 ASP A C 1
ATOM 686 O O . ASP A 1 84 ? 9.291 2.525 12.590 1.00 89.00 84 ASP A O 1
ATOM 690 N N . LEU A 1 85 ? 11.142 1.243 12.527 1.00 91.12 85 LEU A N 1
ATOM 691 C CA . LEU A 1 85 ? 10.432 -0.019 12.317 1.00 91.12 85 LEU A CA 1
ATOM 692 C C . LEU A 1 85 ? 9.630 -0.433 13.558 1.00 91.12 85 LEU A C 1
ATOM 694 O O . LEU A 1 85 ? 8.523 -0.936 13.417 1.00 91.12 85 LEU A O 1
ATOM 698 N N . GLU A 1 86 ? 10.166 -0.231 14.760 1.00 93.00 86 GLU A N 1
ATOM 699 C CA . GLU A 1 86 ? 9.461 -0.579 16.000 1.00 93.00 86 GLU A CA 1
ATOM 700 C C . GLU A 1 86 ? 8.218 0.295 16.177 1.00 93.00 86 GLU A C 1
ATOM 702 O O . GLU A 1 86 ? 7.123 -0.241 16.339 1.00 93.00 86 GLU A O 1
ATOM 707 N N . GLY A 1 87 ? 8.347 1.617 16.010 1.00 94.19 87 GLY A N 1
ATOM 708 C CA . GLY A 1 87 ? 7.208 2.530 16.057 1.00 94.19 87 GLY A CA 1
ATOM 709 C C . GLY A 1 87 ? 6.178 2.261 14.959 1.00 94.19 87 GLY A C 1
ATOM 710 O O . GLY A 1 87 ? 4.980 2.437 15.191 1.00 94.19 87 GLY A O 1
ATOM 711 N N . LEU A 1 88 ? 6.607 1.780 13.783 1.00 94.69 88 LEU A N 1
ATOM 712 C CA . LEU A 1 88 ? 5.678 1.287 12.767 1.00 94.69 88 LEU A CA 1
ATOM 713 C C . LEU A 1 88 ? 4.893 0.100 13.308 1.00 94.69 88 LEU A C 1
ATOM 715 O O . LEU A 1 88 ? 3.670 0.170 13.327 1.00 94.69 88 LEU A O 1
ATOM 719 N N . ILE A 1 89 ? 5.578 -0.965 13.732 1.00 96.62 89 ILE A N 1
ATOM 720 C CA . ILE A 1 89 ? 4.958 -2.211 14.198 1.00 96.62 89 ILE A CA 1
ATOM 721 C C . ILE A 1 89 ? 3.974 -1.936 15.345 1.00 96.62 89 ILE A C 1
ATOM 723 O O . ILE A 1 89 ? 2.853 -2.436 15.316 1.00 96.62 89 ILE A O 1
ATOM 727 N N . GLU A 1 90 ? 4.330 -1.072 16.297 1.00 95.62 90 GLU A N 1
ATOM 728 C CA . GLU A 1 90 ? 3.452 -0.659 17.402 1.00 95.62 90 GLU A CA 1
ATOM 729 C C . GLU A 1 90 ? 2.214 0.139 16.956 1.00 95.62 90 GLU A C 1
ATOM 731 O O . GLU A 1 90 ? 1.211 0.188 17.670 1.00 95.62 90 GLU A O 1
ATOM 736 N N . SER A 1 91 ? 2.266 0.780 15.786 1.00 96.62 91 SER A N 1
ATOM 737 C CA . SER A 1 91 ? 1.145 1.549 15.234 1.00 96.62 91 SER A CA 1
ATOM 738 C C . SER A 1 91 ? 0.135 0.703 14.452 1.00 96.62 91 SER A C 1
ATOM 740 O O . SER A 1 91 ? -0.954 1.194 14.129 1.00 96.62 91 SER A O 1
ATOM 742 N N . LEU A 1 92 ? 0.481 -0.549 14.144 1.00 97.38 92 LEU A N 1
ATOM 743 C CA . LEU A 1 92 ? -0.349 -1.458 13.361 1.00 97.38 92 LEU A CA 1
ATOM 744 C C . LEU A 1 92 ? -1.468 -2.076 14.207 1.00 97.38 92 LEU A C 1
ATOM 746 O O . LEU A 1 92 ? -1.333 -2.248 15.418 1.00 97.38 92 LEU A O 1
ATOM 750 N N . GLN A 1 93 ? -2.576 -2.436 13.556 1.00 97.69 93 GLN A N 1
ATOM 751 C CA . GLN A 1 93 ? -3.643 -3.254 14.149 1.00 97.69 93 GLN A CA 1
ATOM 752 C C . GLN A 1 93 ? -3.080 -4.567 14.730 1.00 97.69 93 GLN A C 1
ATOM 754 O O . GLN A 1 93 ? -1.975 -4.962 14.350 1.00 97.69 93 GLN A O 1
ATOM 759 N N . PRO A 1 94 ? -3.797 -5.273 15.630 1.00 97.81 94 PRO A N 1
ATOM 760 C CA . PRO A 1 94 ? -3.362 -6.577 16.131 1.00 97.81 94 PRO A CA 1
ATOM 761 C C . PRO A 1 94 ? -2.943 -7.516 14.993 1.00 97.81 94 PRO A C 1
ATOM 763 O O . PRO A 1 94 ? -3.691 -7.729 14.038 1.00 97.81 94 PRO A O 1
ATOM 766 N N . HIS A 1 95 ? -1.723 -8.045 15.077 1.00 98.25 95 HIS A N 1
ATOM 767 C CA . HIS A 1 95 ? -1.093 -8.718 13.947 1.00 98.25 95 HIS A CA 1
ATOM 768 C C . HIS A 1 95 ? -0.113 -9.814 14.367 1.00 98.25 95 HIS A C 1
ATOM 770 O O . HIS A 1 95 ? 0.316 -9.909 15.519 1.00 98.25 95 HIS A O 1
ATOM 776 N N . LYS A 1 96 ? 0.289 -10.616 13.379 1.00 98.25 96 LYS A N 1
ATOM 777 C CA . LYS A 1 96 ? 1.454 -11.505 13.438 1.00 98.25 96 LYS A CA 1
ATOM 778 C C . LYS A 1 96 ? 2.543 -10.949 12.532 1.00 98.25 96 LYS A C 1
ATOM 780 O O . LYS A 1 96 ? 2.282 -10.714 11.356 1.00 98.25 96 LYS A O 1
ATOM 785 N N . PHE A 1 97 ? 3.742 -10.747 13.068 1.00 97.81 97 PHE A N 1
ATOM 786 C CA . PHE A 1 97 ? 4.883 -10.241 12.307 1.00 97.81 97 PHE A CA 1
ATOM 787 C C . PHE A 1 97 ? 5.908 -11.351 12.061 1.00 97.81 97 PHE A C 1
ATOM 789 O O . PHE A 1 97 ? 6.466 -11.906 13.009 1.00 97.81 97 PHE A O 1
ATOM 796 N N . ASP A 1 98 ? 6.166 -11.657 10.790 1.00 96.75 98 ASP A N 1
ATOM 797 C CA . ASP A 1 98 ? 7.261 -12.523 10.365 1.00 96.75 98 ASP A CA 1
ATOM 798 C C . ASP A 1 98 ? 8.466 -11.664 9.971 1.00 96.75 98 ASP A C 1
ATOM 800 O O . ASP A 1 98 ? 8.493 -10.993 8.938 1.00 96.75 98 ASP A O 1
ATOM 804 N N . ARG A 1 99 ? 9.499 -11.697 10.815 1.00 94.56 99 ARG A N 1
ATOM 805 C CA . ARG A 1 99 ? 10.722 -10.917 10.607 1.00 94.56 99 ARG A CA 1
ATOM 806 C C . ARG A 1 99 ? 11.571 -11.427 9.440 1.00 94.56 99 ARG A C 1
ATOM 808 O O . ARG A 1 99 ? 12.395 -10.676 8.930 1.00 94.56 99 ARG A O 1
ATOM 815 N N . SER A 1 100 ? 11.423 -12.692 9.047 1.00 91.38 100 SER A N 1
ATOM 816 C CA . SER A 1 100 ? 12.219 -13.291 7.973 1.00 91.38 100 SER A CA 1
ATOM 817 C C . SER A 1 100 ? 11.752 -12.829 6.594 1.00 91.38 100 SER A C 1
ATOM 819 O O . SER A 1 100 ? 12.579 -12.531 5.733 1.00 91.38 100 SER A O 1
ATOM 821 N N . THR A 1 101 ? 10.437 -12.698 6.412 1.00 90.69 101 THR A N 1
ATOM 822 C CA . THR A 1 101 ? 9.807 -12.219 5.173 1.00 90.69 101 THR A CA 1
ATOM 823 C C . THR A 1 101 ? 9.468 -10.731 5.224 1.00 90.69 101 THR A C 1
ATOM 825 O O . THR A 1 101 ? 9.205 -10.125 4.185 1.00 90.69 101 THR A O 1
ATOM 828 N N . MET A 1 102 ? 9.533 -10.126 6.417 1.00 94.12 102 MET A N 1
ATOM 829 C CA . MET A 1 102 ? 9.082 -8.762 6.698 1.00 94.12 102 MET A CA 1
ATOM 830 C C . MET A 1 102 ? 7.593 -8.573 6.372 1.00 94.12 102 MET A C 1
ATOM 832 O O . MET A 1 102 ? 7.183 -7.541 5.835 1.00 94.12 102 MET A O 1
ATOM 836 N N . GLU A 1 103 ? 6.788 -9.584 6.694 1.00 95.25 103 GLU A N 1
ATOM 837 C CA . GLU A 1 103 ? 5.346 -9.609 6.460 1.00 95.25 103 GLU A CA 1
ATOM 838 C C . GLU A 1 103 ? 4.575 -9.464 7.769 1.00 95.25 103 GLU A C 1
ATOM 840 O O . GLU A 1 103 ? 4.883 -10.092 8.782 1.00 95.25 103 GLU A O 1
ATOM 845 N N . VAL A 1 104 ? 3.528 -8.650 7.727 1.00 97.56 104 VAL A N 1
ATOM 846 C CA . VAL A 1 104 ? 2.582 -8.446 8.817 1.00 97.56 104 VAL A CA 1
ATOM 847 C C . VAL A 1 104 ? 1.232 -9.003 8.388 1.00 97.56 104 VAL A C 1
ATOM 849 O O . VAL A 1 104 ? 0.660 -8.558 7.399 1.00 97.56 104 VAL A O 1
ATOM 852 N N . THR A 1 105 ? 0.713 -9.984 9.119 1.00 97.94 105 THR A N 1
ATOM 853 C CA . THR A 1 105 ? -0.604 -10.579 8.855 1.00 97.94 105 THR A CA 1
ATOM 854 C C . THR A 1 105 ? -1.635 -10.041 9.838 1.00 97.94 105 THR A C 1
ATOM 856 O O . THR A 1 105 ? -1.468 -10.192 11.051 1.00 97.94 105 THR A O 1
ATOM 859 N N . PHE A 1 106 ? -2.711 -9.466 9.309 1.00 97.31 106 PHE A N 1
ATOM 860 C CA . PHE A 1 106 ? -3.863 -8.964 10.052 1.00 97.31 106 PHE A CA 1
ATOM 861 C C . PHE A 1 106 ? -5.017 -9.964 9.956 1.00 97.31 106 PHE A C 1
ATOM 863 O O . PHE A 1 106 ? -5.678 -10.060 8.924 1.00 97.31 106 PHE A O 1
ATOM 870 N N . GLU A 1 107 ? -5.259 -10.726 11.024 1.00 93.94 107 GLU A N 1
ATOM 871 C CA . GLU A 1 107 ? -6.247 -11.818 11.000 1.00 93.94 107 GLU A CA 1
ATOM 872 C C . GLU A 1 107 ? -7.691 -11.323 10.847 1.00 93.94 107 GLU A C 1
ATOM 874 O O . GLU A 1 107 ? -8.501 -11.998 10.227 1.00 93.94 107 GLU A O 1
ATOM 879 N N . GLU A 1 108 ? -8.023 -10.140 11.370 1.00 92.94 108 GLU A N 1
ATOM 880 C CA . GLU A 1 108 ? -9.392 -9.605 11.298 1.00 92.94 108 GLU A CA 1
ATOM 881 C C . GLU A 1 108 ? -9.766 -9.052 9.915 1.00 92.94 108 GLU A C 1
ATOM 883 O O . GLU A 1 108 ? -10.949 -8.957 9.585 1.00 92.94 108 GLU A O 1
ATOM 888 N N . SER A 1 109 ? -8.774 -8.645 9.118 1.00 94.25 109 SER A N 1
ATOM 889 C CA . SER A 1 109 ? -8.982 -8.023 7.806 1.00 94.25 109 SER A CA 1
ATOM 890 C C . SER A 1 109 ? -8.542 -8.899 6.633 1.00 94.25 109 SER A C 1
ATOM 892 O O . SER A 1 109 ? -8.741 -8.496 5.488 1.00 94.25 109 SER A O 1
ATOM 894 N N . ASP A 1 110 ? -7.960 -10.073 6.900 1.00 95.38 110 ASP A N 1
ATOM 895 C CA . ASP A 1 110 ? -7.346 -10.963 5.907 1.00 95.38 110 ASP A CA 1
ATOM 896 C C . ASP A 1 110 ? -6.301 -10.255 5.018 1.00 95.38 110 ASP A C 1
ATOM 898 O O . ASP A 1 110 ? -6.093 -10.597 3.850 1.00 95.38 110 ASP A O 1
ATOM 902 N N . ILE A 1 111 ? -5.610 -9.259 5.579 1.00 96.62 111 ILE A N 1
ATOM 903 C CA . ILE A 1 111 ? -4.554 -8.510 4.895 1.00 96.62 111 ILE A CA 1
ATOM 904 C C . ILE A 1 111 ? -3.188 -9.074 5.285 1.00 96.62 111 ILE A C 1
ATOM 906 O O . ILE A 1 111 ? -2.873 -9.224 6.466 1.00 96.62 111 ILE A O 1
ATOM 910 N N . VAL A 1 112 ? -2.343 -9.321 4.286 1.00 96.75 112 VAL A N 1
ATOM 911 C CA . VAL A 1 112 ? -0.898 -9.489 4.463 1.00 96.75 112 VAL A CA 1
ATOM 912 C C . VAL A 1 112 ? -0.214 -8.233 3.938 1.00 96.75 112 VAL A C 1
ATOM 914 O O . VAL A 1 112 ? -0.309 -7.913 2.754 1.00 96.75 112 VAL A O 1
ATOM 917 N N . LEU A 1 113 ? 0.452 -7.507 4.829 1.00 96.31 113 LEU A N 1
ATOM 918 C CA . LEU A 1 113 ? 1.197 -6.294 4.531 1.00 96.31 113 LEU A CA 1
ATOM 919 C C . LEU A 1 113 ? 2.692 -6.591 4.526 1.00 96.31 113 LEU A C 1
ATOM 921 O O . LEU A 1 113 ? 3.278 -6.898 5.563 1.00 96.31 113 LEU A O 1
ATOM 925 N N . ASN A 1 114 ? 3.332 -6.442 3.376 1.00 93.94 114 ASN A N 1
ATOM 926 C CA . ASN A 1 114 ? 4.779 -6.510 3.283 1.00 93.94 114 ASN A CA 1
ATOM 927 C C . ASN A 1 114 ? 5.398 -5.131 3.543 1.00 93.94 114 ASN A C 1
ATOM 929 O O . ASN A 1 114 ? 5.086 -4.150 2.863 1.00 93.94 114 ASN A O 1
ATOM 933 N N . ILE A 1 115 ? 6.297 -5.072 4.525 1.00 93.25 115 ILE A N 1
ATOM 934 C CA . ILE A 1 115 ? 7.028 -3.861 4.929 1.00 93.25 115 ILE A CA 1
ATOM 935 C C . ILE A 1 115 ? 8.536 -3.979 4.669 1.00 93.25 115 ILE A C 1
ATOM 937 O O . ILE A 1 115 ? 9.312 -3.099 5.040 1.00 93.25 115 ILE A O 1
ATOM 941 N N . GLY A 1 116 ? 8.983 -5.051 4.008 1.00 88.50 116 GLY A N 1
ATOM 942 C CA . GLY A 1 116 ? 10.400 -5.322 3.753 1.00 88.50 116 GLY A CA 1
ATOM 943 C C . GLY A 1 116 ? 11.081 -4.301 2.843 1.00 88.50 116 GLY A C 1
ATOM 944 O O . GLY A 1 116 ? 12.309 -4.287 2.749 1.00 88.50 116 GLY A O 1
ATOM 945 N N . LYS A 1 117 ? 10.296 -3.450 2.172 1.00 79.38 117 LYS A N 1
ATOM 946 C CA . LYS A 1 117 ? 10.764 -2.406 1.247 1.00 79.38 117 LYS A CA 1
ATOM 947 C C . LYS A 1 117 ? 10.270 -1.018 1.598 1.00 79.38 117 LYS A C 1
ATOM 949 O O . LYS A 1 117 ? 10.358 -0.117 0.774 1.00 79.38 117 LYS A O 1
ATOM 954 N N . LEU A 1 118 ? 9.852 -0.836 2.846 1.00 82.50 118 LEU A N 1
ATOM 955 C CA . LEU A 1 118 ? 9.338 0.431 3.338 1.00 82.50 118 LEU A CA 1
ATOM 956 C C . LEU A 1 118 ? 10.277 1.617 3.068 1.00 82.50 118 LEU A C 1
ATOM 958 O O . LEU A 1 118 ? 9.817 2.703 2.732 1.00 82.50 118 LEU A O 1
ATOM 962 N N . PHE A 1 119 ? 11.586 1.379 3.182 1.00 75.94 119 PHE A N 1
ATOM 963 C CA . PHE A 1 119 ? 12.640 2.394 3.075 1.00 75.94 119 PHE A CA 1
ATOM 964 C C . PHE A 1 119 ? 13.467 2.275 1.792 1.00 75.94 119 PHE A C 1
ATOM 966 O O . PHE A 1 119 ? 14.551 2.846 1.705 1.00 75.94 119 PHE A O 1
ATOM 973 N N . SER A 1 120 ? 13.011 1.470 0.829 1.00 69.00 120 SER A N 1
ATOM 974 C CA . SER A 1 120 ? 13.719 1.291 -0.433 1.00 69.00 120 SER A CA 1
ATOM 975 C C . SER A 1 120 ? 13.101 2.160 -1.518 1.00 69.00 120 SER A C 1
ATOM 977 O O . SER A 1 120 ? 11.883 2.213 -1.659 1.00 69.00 120 SER A O 1
ATOM 979 N N . GLU A 1 121 ? 13.958 2.779 -2.324 1.00 62.59 121 GLU A N 1
ATOM 980 C CA . GLU A 1 121 ? 13.562 3.427 -3.577 1.00 62.59 121 GLU A CA 1
ATOM 981 C C . GLU A 1 121 ? 13.128 2.399 -4.634 1.00 62.59 121 GLU A C 1
ATOM 983 O O . GLU A 1 121 ? 12.424 2.727 -5.578 1.00 62.59 121 GLU A O 1
ATOM 988 N N . VAL A 1 122 ? 13.529 1.134 -4.499 1.00 60.78 122 VAL A N 1
ATOM 989 C CA . VAL A 1 122 ? 13.308 0.119 -5.529 1.00 60.78 122 VAL A CA 1
ATOM 990 C C . VAL A 1 122 ? 12.528 -1.05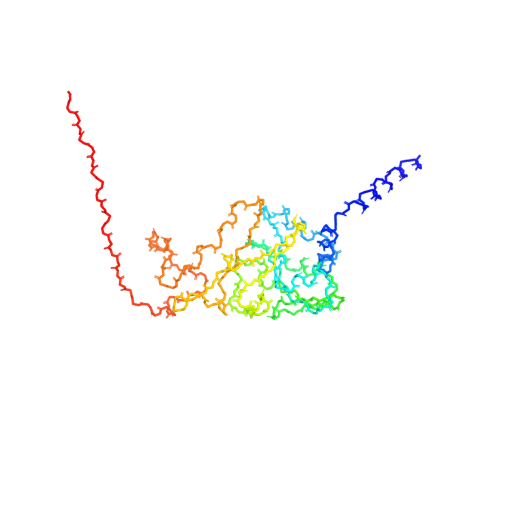0 -4.952 1.00 60.78 122 VAL A C 1
ATOM 992 O O . VAL A 1 122 ? 12.940 -1.671 -3.971 1.00 60.78 122 VAL A O 1
ATOM 995 N N . VAL A 1 123 ? 11.416 -1.400 -5.602 1.00 58.88 123 VAL A N 1
ATOM 996 C CA . VAL A 1 123 ? 10.745 -2.683 -5.371 1.00 58.88 123 VAL A CA 1
ATOM 997 C C . VAL A 1 123 ? 11.623 -3.768 -6.008 1.00 58.88 123 VAL A C 1
ATOM 999 O O . VAL A 1 123 ? 11.781 -3.767 -7.226 1.00 58.88 123 VAL A O 1
ATOM 1002 N N . PRO A 1 124 ? 12.259 -4.662 -5.236 1.00 54.47 124 PRO A N 1
ATOM 1003 C CA . PRO A 1 124 ? 13.222 -5.594 -5.791 1.00 54.47 124 PRO A CA 1
ATOM 1004 C C . PRO A 1 124 ? 12.546 -6.761 -6.498 1.00 54.47 124 PRO A C 1
ATOM 1006 O O . PRO A 1 124 ? 11.424 -7.159 -6.189 1.00 54.47 124 PRO A O 1
ATOM 1009 N N . SER A 1 125 ? 13.328 -7.370 -7.381 1.00 53.81 125 SER A N 1
ATOM 1010 C CA . SER A 1 125 ? 12.978 -8.499 -8.244 1.00 53.81 125 SER A CA 1
ATOM 1011 C C . SER A 1 125 ? 12.637 -9.808 -7.523 1.00 53.81 125 SER A C 1
ATOM 1013 O O . SER A 1 125 ? 12.301 -10.786 -8.184 1.00 53.81 125 SER A O 1
ATOM 1015 N N . ASN A 1 126 ? 12.756 -9.871 -6.192 1.00 59.41 126 ASN A N 1
ATOM 1016 C CA . ASN A 1 126 ? 12.513 -11.089 -5.414 1.00 59.41 126 ASN A CA 1
ATOM 1017 C C . ASN A 1 126 ? 11.067 -11.227 -4.912 1.00 59.41 126 ASN A C 1
ATOM 1019 O O . ASN A 1 126 ? 10.745 -12.231 -4.281 1.00 59.41 126 ASN A O 1
ATOM 1023 N N . ILE A 1 127 ? 10.219 -10.226 -5.151 1.00 65.88 127 ILE A N 1
ATOM 1024 C CA . ILE A 1 127 ? 8.778 -10.340 -4.937 1.00 65.88 127 ILE A CA 1
ATOM 1025 C C . ILE A 1 127 ? 8.183 -11.032 -6.158 1.00 65.88 127 ILE A C 1
ATOM 1027 O O . ILE A 1 127 ? 8.446 -10.623 -7.288 1.00 65.88 127 ILE A O 1
ATOM 1031 N N . ASP A 1 128 ? 7.377 -12.068 -5.929 1.00 72.56 128 ASP A N 1
ATOM 1032 C CA . ASP A 1 128 ? 6.653 -12.727 -7.010 1.00 72.56 128 ASP A CA 1
ATOM 1033 C C . ASP A 1 128 ? 5.762 -11.699 -7.722 1.00 72.56 128 ASP A C 1
ATOM 1035 O O . ASP A 1 128 ? 4.913 -11.043 -7.112 1.00 72.56 128 ASP A O 1
ATOM 1039 N N . PHE A 1 129 ? 5.978 -11.553 -9.029 1.00 73.00 129 PHE A N 1
ATOM 1040 C CA . PHE A 1 129 ? 5.241 -10.643 -9.895 1.00 73.00 129 PHE A CA 1
ATOM 1041 C C . PHE A 1 129 ? 3.725 -10.762 -9.714 1.00 73.00 129 PHE A C 1
ATOM 1043 O O . PHE A 1 129 ? 3.025 -9.749 -9.693 1.00 73.00 129 PHE A O 1
ATOM 1050 N N . GLN A 1 130 ? 3.221 -11.983 -9.522 1.00 75.88 130 GLN A N 1
ATOM 1051 C CA . GLN A 1 130 ? 1.787 -12.249 -9.397 1.00 75.88 130 GLN A CA 1
ATOM 1052 C C . GLN A 1 130 ? 1.174 -11.667 -8.118 1.00 75.88 130 GLN A C 1
ATOM 1054 O O . GLN A 1 130 ? -0.038 -11.488 -8.038 1.00 75.88 130 GLN A O 1
ATOM 1059 N N . VAL A 1 131 ? 2.000 -11.350 -7.120 1.00 77.88 131 VAL A N 1
ATOM 1060 C CA . VAL A 1 131 ? 1.552 -10.739 -5.865 1.00 77.88 131 VAL A CA 1
ATOM 1061 C C . VAL A 1 131 ? 1.291 -9.245 -6.059 1.00 77.88 131 VAL A C 1
ATOM 1063 O O . VAL A 1 131 ? 0.341 -8.686 -5.513 1.00 77.88 131 VAL A O 1
ATOM 1066 N N . LEU A 1 132 ? 2.123 -8.578 -6.859 1.00 79.31 132 LEU A N 1
ATOM 1067 C CA . LEU A 1 132 ? 2.013 -7.141 -7.093 1.00 79.31 132 LEU A CA 1
ATOM 1068 C C . LEU A 1 132 ? 1.124 -6.789 -8.283 1.00 79.31 132 LEU A C 1
ATOM 1070 O O . LEU A 1 132 ? 0.507 -5.722 -8.267 1.00 79.31 132 LEU A O 1
ATOM 1074 N N . PHE A 1 133 ? 1.043 -7.659 -9.289 1.00 83.38 133 PHE A N 1
ATOM 1075 C CA . PHE A 1 133 ? 0.407 -7.371 -10.570 1.00 83.38 133 PHE A CA 1
ATOM 1076 C C . PHE A 1 133 ? -0.636 -8.416 -10.932 1.00 83.38 133 PHE A C 1
ATOM 1078 O O . PHE A 1 133 ? -0.464 -9.612 -10.714 1.00 83.38 133 PHE A O 1
ATOM 1085 N N . SER A 1 134 ? -1.712 -7.952 -11.564 1.00 80.75 134 SER A N 1
ATOM 1086 C CA . SER A 1 134 ? -2.649 -8.851 -12.230 1.00 80.75 134 SER A CA 1
ATOM 1087 C C . SER A 1 134 ? -1.986 -9.478 -13.460 1.00 80.75 134 SER A C 1
ATOM 1089 O O . SER A 1 134 ? -1.412 -8.771 -14.287 1.00 80.75 134 SER A O 1
ATOM 1091 N N . ALA A 1 135 ? -2.091 -10.801 -13.604 1.00 67.31 135 ALA A N 1
ATOM 1092 C CA . ALA A 1 135 ? -1.480 -11.568 -14.696 1.00 67.31 135 ALA A CA 1
ATOM 1093 C C . ALA A 1 135 ? -2.301 -11.573 -16.009 1.00 67.31 135 ALA A C 1
ATOM 1095 O O . ALA A 1 135 ? -1.990 -12.313 -16.943 1.00 67.31 135 ALA A O 1
ATOM 1096 N N . ALA A 1 136 ? -3.372 -10.779 -16.100 1.00 59.88 136 ALA A N 1
ATOM 1097 C CA . ALA A 1 136 ? -4.286 -10.791 -17.239 1.00 59.88 136 ALA A CA 1
ATOM 1098 C C . ALA A 1 136 ? -3.794 -9.872 -18.376 1.00 59.88 136 ALA A C 1
ATOM 1100 O O . ALA A 1 136 ? -4.239 -8.735 -18.496 1.00 59.88 136 ALA A O 1
ATOM 1101 N N . HIS A 1 137 ? -2.889 -10.393 -19.213 1.00 65.44 137 HIS A N 1
ATOM 1102 C CA . HIS A 1 137 ? -2.366 -9.824 -20.475 1.00 65.44 137 HIS A CA 1
ATOM 1103 C C . HIS A 1 137 ? -1.559 -8.520 -20.401 1.00 65.44 137 HIS A C 1
ATOM 1105 O O . HIS A 1 137 ? -0.605 -8.375 -21.158 1.00 65.44 137 HIS A O 1
ATOM 1111 N N . GLU A 1 138 ? -1.880 -7.613 -19.485 1.00 76.25 138 GLU A N 1
ATOM 1112 C CA . GLU A 1 138 ? -1.133 -6.385 -19.238 1.00 76.25 138 GLU A CA 1
ATOM 1113 C C . GLU A 1 138 ? -0.953 -6.195 -17.727 1.00 76.25 138 GLU A C 1
ATOM 1115 O O . GLU A 1 138 ? -1.955 -6.162 -17.000 1.00 76.25 138 GLU A O 1
ATOM 1120 N N . PRO A 1 139 ? 0.292 -6.059 -17.228 1.00 80.75 139 PRO A N 1
ATOM 1121 C CA . PRO A 1 139 ? 0.512 -5.805 -15.815 1.00 80.75 139 PRO A CA 1
ATOM 1122 C C . PRO A 1 139 ? -0.164 -4.508 -15.410 1.00 80.75 139 PRO A C 1
ATOM 1124 O O . PRO A 1 139 ? 0.153 -3.432 -15.912 1.00 80.75 139 PRO A O 1
ATOM 1127 N N . TYR A 1 140 ? -1.054 -4.600 -14.436 1.00 85.94 140 TYR A N 1
ATOM 1128 C CA . TYR A 1 140 ? -1.503 -3.430 -13.707 1.00 85.94 140 TYR A CA 1
ATOM 1129 C C . TYR A 1 140 ? -1.487 -3.719 -12.216 1.00 85.94 140 TYR A C 1
ATOM 1131 O O . TYR A 1 140 ? -1.671 -4.856 -11.768 1.00 85.94 140 TYR A O 1
ATOM 1139 N N . THR A 1 141 ? -1.293 -2.654 -11.454 1.00 90.12 141 THR A N 1
ATOM 1140 C CA . THR A 1 141 ? -1.392 -2.659 -9.998 1.00 90.12 141 THR A CA 1
ATOM 1141 C C . THR A 1 141 ? -2.174 -1.428 -9.546 1.00 90.12 141 THR A C 1
ATOM 1143 O O . THR A 1 141 ? -2.710 -0.679 -10.373 1.00 90.12 141 THR A O 1
ATOM 1146 N N . ALA A 1 142 ? -2.304 -1.235 -8.243 1.00 92.31 142 ALA A N 1
ATOM 1147 C CA . ALA A 1 142 ? -2.945 -0.062 -7.681 1.00 92.31 142 ALA A CA 1
ATOM 1148 C C . ALA A 1 142 ? -2.091 0.549 -6.574 1.00 92.31 142 ALA A C 1
ATOM 1150 O O . ALA A 1 142 ? -1.346 -0.159 -5.894 1.00 92.31 142 ALA A O 1
ATOM 1151 N N . ALA A 1 143 ? -2.233 1.860 -6.415 1.00 92.81 143 ALA A N 1
ATOM 1152 C CA . ALA A 1 143 ? -1.605 2.647 -5.372 1.00 92.81 143 ALA A CA 1
ATOM 1153 C C . ALA A 1 143 ? -2.652 3.437 -4.593 1.00 92.81 143 ALA A C 1
ATOM 1155 O O . ALA A 1 143 ? -3.571 4.011 -5.178 1.00 92.81 143 ALA A O 1
ATOM 1156 N N . LEU A 1 144 ? -2.504 3.483 -3.274 1.00 94.00 144 LEU A N 1
ATOM 1157 C CA . LEU A 1 144 ? -3.279 4.360 -2.405 1.00 94.00 144 LEU A CA 1
ATOM 1158 C C . LEU A 1 144 ? -2.313 5.155 -1.537 1.00 94.00 144 LEU A C 1
ATOM 1160 O O . LEU A 1 144 ? -1.620 4.584 -0.695 1.00 94.00 144 LEU A O 1
ATOM 1164 N N . HIS A 1 145 ? -2.278 6.464 -1.745 1.00 92.38 145 HIS A N 1
ATOM 1165 C CA . HIS A 1 145 ? -1.462 7.367 -0.944 1.00 92.38 145 HIS A CA 1
ATOM 1166 C C . HIS A 1 145 ? -2.166 7.702 0.371 1.00 92.38 145 HIS A C 1
ATOM 1168 O O . HIS A 1 145 ? -3.396 7.690 0.465 1.00 92.38 145 HIS A O 1
ATOM 1174 N N . TRP A 1 146 ? -1.399 8.040 1.404 1.00 92.00 146 TRP A N 1
ATOM 1175 C CA . TRP A 1 146 ? -1.972 8.494 2.668 1.00 92.00 146 TRP A CA 1
ATOM 1176 C C . TRP A 1 146 ? -2.759 9.798 2.499 1.00 92.00 146 TRP A C 1
ATOM 1178 O O . TRP A 1 146 ? -3.845 9.947 3.053 1.00 92.00 146 TRP A O 1
ATOM 1188 N N . THR A 1 147 ? -2.226 10.741 1.724 1.00 89.50 147 THR A N 1
ATOM 1189 C CA . THR A 1 147 ? -2.833 12.069 1.543 1.00 89.50 147 THR A CA 1
ATOM 1190 C C . THR A 1 147 ? -3.903 12.116 0.454 1.00 89.50 147 THR A C 1
ATOM 1192 O O . THR A 1 147 ? -4.697 13.057 0.435 1.00 89.50 147 THR A O 1
ATOM 1195 N N . GLU A 1 148 ? -3.964 11.115 -0.428 1.00 88.75 148 GLU A N 1
ATOM 1196 C CA . GLU A 1 148 ? -4.917 11.083 -1.537 1.00 88.75 148 GLU A CA 1
ATOM 1197 C C . GLU A 1 148 ? -5.988 10.037 -1.332 1.00 88.75 148 GLU A C 1
ATOM 1199 O O . GLU A 1 148 ? -5.728 8.868 -1.073 1.00 88.75 148 GLU A O 1
ATOM 1204 N N . VAL A 1 149 ? -7.219 10.486 -1.507 1.00 90.25 149 VAL A N 1
ATOM 1205 C CA . VAL A 1 149 ? -8.415 9.709 -1.219 1.00 90.25 149 VAL A CA 1
ATOM 1206 C C . VAL A 1 149 ? -8.693 8.646 -2.289 1.00 90.25 149 VAL A C 1
ATOM 1208 O O . VAL A 1 149 ? -9.274 7.591 -2.000 1.00 90.25 149 VAL A O 1
ATOM 1211 N N . ASP A 1 150 ? -8.312 8.935 -3.530 1.00 92.56 150 ASP A N 1
ATOM 1212 C CA . ASP A 1 150 ? -8.636 8.104 -4.677 1.00 92.56 150 ASP A CA 1
ATOM 1213 C C . ASP A 1 150 ? -7.593 7.003 -4.870 1.00 92.56 150 ASP A C 1
ATOM 1215 O O . ASP A 1 150 ? -6.385 7.227 -4.816 1.00 92.56 150 ASP A O 1
ATOM 1219 N N . LEU A 1 151 ? -8.086 5.791 -5.120 1.00 93.56 151 LEU A N 1
ATOM 1220 C CA . LEU A 1 151 ? -7.242 4.672 -5.505 1.00 93.56 151 LEU A CA 1
ATOM 1221 C C . LEU A 1 151 ? -6.725 4.903 -6.927 1.00 93.56 151 LEU A C 1
ATOM 1223 O O . LEU A 1 151 ? -7.507 4.946 -7.880 1.00 93.56 151 LEU A O 1
ATOM 1227 N N . GLN A 1 152 ? -5.411 5.012 -7.077 1.00 92.56 152 GLN A N 1
ATOM 1228 C CA . GLN A 1 152 ? -4.777 5.183 -8.373 1.00 92.56 152 GLN A CA 1
ATOM 1229 C C . GLN A 1 152 ? -4.517 3.826 -9.025 1.00 92.56 152 GLN A C 1
ATOM 1231 O O . GLN A 1 152 ? -3.996 2.900 -8.402 1.00 92.56 152 GLN A O 1
ATOM 1236 N N . LYS A 1 153 ? -4.845 3.711 -10.313 1.00 91.06 153 LYS A N 1
ATOM 1237 C CA . LYS A 1 153 ? -4.435 2.570 -11.133 1.00 91.06 153 LYS A CA 1
ATOM 1238 C C . LYS A 1 153 ? -3.070 2.866 -11.744 1.00 91.06 153 LYS A C 1
ATOM 1240 O O . LYS A 1 153 ? -2.910 3.876 -12.421 1.00 91.06 153 LYS A O 1
ATOM 1245 N N . ILE A 1 154 ? -2.123 1.955 -11.554 1.00 86.94 154 ILE A N 1
ATOM 1246 C CA . ILE A 1 154 ? -0.811 2.023 -12.197 1.00 86.94 154 ILE A CA 1
ATOM 1247 C C . ILE A 1 154 ? -0.881 1.204 -13.481 1.00 86.94 154 ILE A C 1
ATOM 1249 O O . ILE A 1 154 ? -1.185 0.007 -13.456 1.00 86.94 154 ILE A O 1
ATOM 1253 N N . HIS A 1 155 ? -0.654 1.882 -14.601 1.00 85.88 155 HIS A N 1
ATOM 1254 C CA . HIS A 1 155 ? -0.750 1.310 -15.937 1.00 85.88 155 HIS A CA 1
ATOM 1255 C C . HIS A 1 155 ? 0.566 0.641 -16.364 1.00 85.88 155 HIS A C 1
ATOM 1257 O O . HIS A 1 155 ? 1.619 0.987 -15.831 1.00 85.88 155 HIS A O 1
ATOM 1263 N N . PRO A 1 156 ? 0.541 -0.246 -17.378 1.00 82.94 156 PRO A N 1
ATOM 1264 C CA . PRO A 1 156 ? 1.744 -0.869 -17.944 1.00 82.94 156 PRO A CA 1
ATOM 1265 C C . PRO A 1 156 ? 2.865 0.118 -18.288 1.00 82.94 156 PRO A C 1
ATOM 1267 O O . PRO A 1 156 ? 4.035 -0.178 -18.079 1.00 82.94 156 PRO A O 1
ATOM 1270 N N . ASN A 1 157 ? 2.508 1.315 -18.763 1.00 82.00 157 ASN A N 1
ATOM 1271 C CA . ASN A 1 157 ? 3.465 2.363 -19.136 1.00 82.00 157 ASN A CA 1
ATOM 1272 C C . ASN A 1 157 ? 4.205 2.989 -17.941 1.00 82.00 157 ASN A C 1
ATOM 1274 O O . ASN A 1 157 ? 5.194 3.688 -18.141 1.00 82.00 157 ASN A O 1
ATOM 1278 N N . ASP A 1 158 ? 3.718 2.770 -16.719 1.00 79.69 158 ASP A N 1
ATOM 1279 C CA . ASP A 1 158 ? 4.325 3.239 -15.471 1.00 79.69 158 ASP A CA 1
ATOM 1280 C C . ASP A 1 158 ? 5.079 2.106 -14.743 1.00 79.69 158 ASP A C 1
ATOM 1282 O O . ASP A 1 158 ? 5.496 2.260 -13.594 1.00 79.69 158 ASP A O 1
ATOM 1286 N N . ILE A 1 159 ? 5.250 0.955 -15.403 1.00 77.94 159 ILE A N 1
ATOM 1287 C CA . ILE A 1 159 ? 5.908 -0.238 -14.866 1.00 77.94 159 ILE A CA 1
ATOM 1288 C C . ILE A 1 159 ? 7.128 -0.548 -15.729 1.00 77.94 159 ILE A C 1
ATOM 1290 O O . ILE A 1 159 ? 7.018 -0.775 -16.933 1.00 77.94 159 ILE A O 1
ATOM 1294 N N . SER A 1 160 ? 8.295 -0.608 -15.094 1.00 72.81 160 SER A N 1
ATOM 1295 C CA . SER A 1 160 ? 9.561 -0.916 -15.757 1.00 72.81 160 SER A CA 1
ATOM 1296 C C . SER A 1 160 ? 10.004 -2.338 -15.408 1.00 72.81 160 SER A C 1
ATOM 1298 O O . SER A 1 160 ? 10.108 -2.701 -14.233 1.00 72.81 160 SER A O 1
ATOM 1300 N N . GLY A 1 161 ? 10.297 -3.142 -16.429 1.00 70.25 161 GLY A N 1
ATOM 1301 C CA . GLY A 1 161 ? 10.862 -4.490 -16.300 1.00 70.25 161 GLY A CA 1
ATOM 1302 C C . GLY A 1 161 ? 12.152 -4.643 -17.102 1.00 70.25 161 GLY A C 1
ATOM 1303 O O . GLY A 1 161 ? 12.511 -3.761 -17.886 1.00 70.25 161 GLY A O 1
ATOM 1304 N N . LEU A 1 162 ? 12.850 -5.766 -16.920 1.00 67.81 162 LEU A N 1
ATOM 1305 C CA . LEU A 1 162 ? 14.008 -6.091 -17.756 1.00 67.81 162 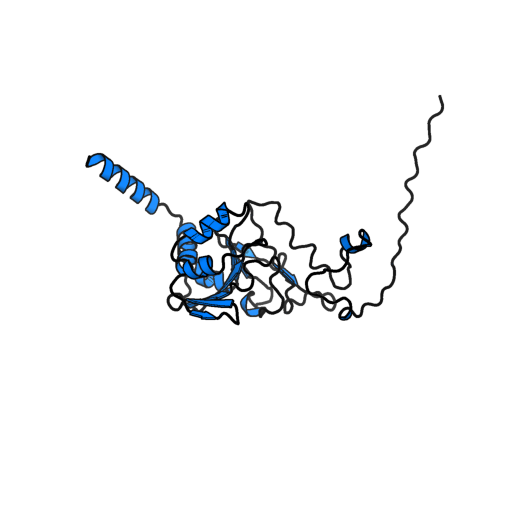LEU A CA 1
ATOM 1306 C C . LEU A 1 162 ? 13.567 -6.325 -19.201 1.00 67.81 162 LEU A C 1
ATOM 1308 O O . LEU A 1 162 ? 12.576 -7.001 -19.442 1.00 67.81 162 LEU A O 1
ATOM 1312 N N . VAL A 1 163 ? 14.326 -5.827 -20.174 1.00 65.38 163 VAL A N 1
ATOM 1313 C CA . VAL A 1 163 ? 14.080 -6.136 -21.589 1.00 65.38 163 VAL A CA 1
ATOM 1314 C C . VAL A 1 163 ? 14.848 -7.402 -21.964 1.00 65.38 163 VAL A C 1
ATOM 1316 O O . VAL A 1 163 ? 16.065 -7.466 -21.802 1.00 65.38 163 VAL A O 1
ATOM 1319 N N . SER A 1 164 ? 14.151 -8.410 -22.486 1.00 68.94 164 SER A N 1
ATOM 1320 C CA . SER A 1 164 ? 14.738 -9.626 -23.047 1.00 68.94 164 SER A CA 1
ATOM 1321 C C . SER A 1 164 ? 14.223 -9.823 -24.470 1.00 68.94 164 SER A C 1
ATOM 1323 O O . SER A 1 164 ? 13.021 -9.825 -24.707 1.00 68.94 164 SER A O 1
ATOM 1325 N N . ASN A 1 165 ? 15.130 -9.957 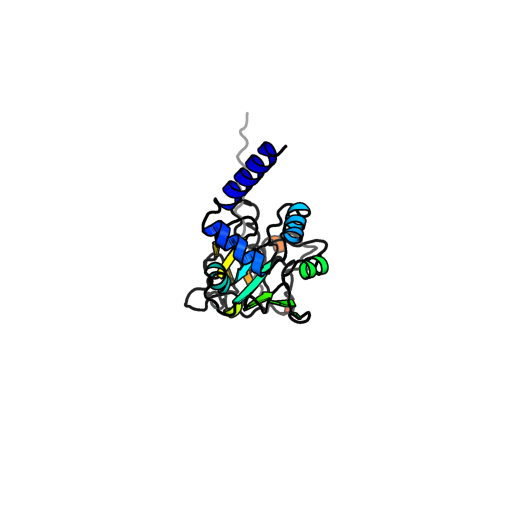-25.442 1.00 71.94 165 ASN A N 1
ATOM 1326 C CA . ASN A 1 165 ? 14.791 -10.120 -26.865 1.00 71.94 165 ASN A CA 1
ATOM 1327 C C . ASN A 1 165 ? 13.896 -9.006 -27.453 1.00 71.94 165 ASN A C 1
ATOM 1329 O O . ASN A 1 165 ? 13.143 -9.247 -28.392 1.00 71.94 165 ASN A O 1
ATOM 1333 N N . GLY A 1 166 ? 13.988 -7.783 -26.924 1.00 72.12 166 GLY A N 1
ATOM 1334 C CA . GLY A 1 166 ? 13.174 -6.647 -27.373 1.00 72.12 166 GLY A CA 1
ATOM 1335 C C . GLY A 1 166 ? 11.772 -6.581 -26.759 1.00 72.12 166 GLY A C 1
ATOM 1336 O O . GLY A 1 166 ? 11.051 -5.627 -27.035 1.00 72.12 166 GLY A O 1
ATOM 1337 N N . GLU A 1 167 ? 11.408 -7.532 -25.898 1.00 71.94 167 GLU A N 1
ATOM 1338 C CA . GLU A 1 167 ? 10.168 -7.521 -25.120 1.00 71.94 167 GLU A CA 1
ATOM 1339 C C . GLU A 1 167 ? 10.470 -7.280 -23.636 1.00 71.94 167 GLU A C 1
ATOM 1341 O O . GLU A 1 167 ? 11.526 -7.664 -23.131 1.00 71.94 167 GLU A O 1
ATOM 1346 N N . VAL A 1 168 ? 9.557 -6.621 -22.922 1.00 68.06 168 VAL A N 1
ATOM 1347 C CA . VAL A 1 168 ? 9.699 -6.408 -21.476 1.00 68.06 168 VAL A CA 1
ATOM 1348 C C . VAL A 1 168 ? 9.319 -7.700 -20.748 1.00 68.06 168 VAL A C 1
ATOM 1350 O O . VAL A 1 168 ? 8.163 -8.119 -20.758 1.00 68.06 168 VAL A O 1
ATOM 1353 N N . ASP A 1 169 ? 10.292 -8.330 -20.096 1.00 71.12 169 ASP A N 1
ATOM 1354 C CA . ASP A 1 169 ? 10.104 -9.462 -19.195 1.00 71.12 169 ASP A CA 1
ATOM 1355 C C . ASP A 1 169 ? 9.641 -8.956 -17.824 1.00 71.12 169 ASP A C 1
ATOM 1357 O O . ASP A 1 169 ? 10.422 -8.707 -16.901 1.00 71.12 169 ASP A O 1
ATOM 1361 N N . TYR A 1 170 ? 8.326 -8.814 -17.691 1.00 68.06 170 TYR A N 1
ATOM 1362 C CA . TYR A 1 170 ? 7.694 -8.392 -16.448 1.00 68.06 170 TYR A CA 1
ATOM 1363 C C . TYR A 1 170 ? 7.844 -9.404 -15.308 1.00 68.06 170 TYR A C 1
ATOM 1365 O O . TYR A 1 170 ? 7.684 -9.024 -14.154 1.00 68.06 170 TYR A O 1
ATOM 1373 N N . THR A 1 171 ? 8.226 -10.661 -15.576 1.00 66.62 171 THR A N 1
ATOM 1374 C CA . THR A 1 171 ? 8.517 -11.620 -14.492 1.00 66.62 171 THR A CA 1
ATOM 1375 C C . THR A 1 171 ? 9.726 -11.192 -13.657 1.00 66.62 171 THR A C 1
ATOM 1377 O O . THR A 1 171 ? 9.908 -11.663 -12.536 1.00 66.62 171 THR A O 1
ATOM 1380 N N . LYS A 1 172 ? 10.528 -10.254 -14.180 1.00 62.81 172 LYS A N 1
ATOM 1381 C CA . LYS A 1 172 ? 11.662 -9.621 -13.510 1.00 62.81 172 LYS A CA 1
ATOM 1382 C C . LYS A 1 172 ? 11.449 -8.113 -13.483 1.00 62.81 172 LYS A C 1
ATOM 1384 O O . LYS A 1 172 ? 11.958 -7.364 -14.318 1.00 62.81 172 LYS A O 1
ATOM 1389 N N . ILE A 1 173 ? 10.662 -7.676 -12.510 1.00 60.00 173 ILE A N 1
ATOM 1390 C CA . ILE A 1 173 ? 10.330 -6.263 -12.321 1.00 60.00 173 ILE A CA 1
ATOM 1391 C C . ILE A 1 173 ? 11.551 -5.510 -11.829 1.00 60.00 173 ILE A C 1
ATOM 1393 O O . ILE A 1 173 ? 12.287 -5.982 -10.958 1.00 60.00 173 ILE A O 1
ATOM 1397 N N . CYS A 1 174 ? 11.734 -4.322 -12.388 1.00 57.69 174 CYS A N 1
ATOM 1398 C CA . CYS A 1 174 ? 12.813 -3.424 -12.028 1.00 57.69 174 CYS A CA 1
ATOM 1399 C C . CYS A 1 174 ? 12.302 -2.193 -11.282 1.00 57.69 174 CYS A C 1
ATOM 1401 O O . CYS A 1 174 ? 12.977 -1.735 -10.372 1.00 57.69 174 CYS A O 1
ATOM 1403 N N . GLY A 1 175 ? 11.100 -1.693 -11.582 1.00 66.69 175 GLY A N 1
ATOM 1404 C CA . GLY A 1 175 ? 10.555 -0.548 -10.858 1.00 66.69 175 GLY A CA 1
ATOM 1405 C C . GLY A 1 175 ? 9.094 -0.240 -11.163 1.00 66.69 175 GLY A C 1
ATOM 1406 O O . GLY A 1 175 ? 8.532 -0.693 -12.160 1.00 66.69 175 GLY A O 1
ATOM 1407 N N . ILE A 1 176 ? 8.493 0.558 -10.283 1.00 70.81 176 ILE A N 1
ATOM 1408 C CA . ILE A 1 176 ? 7.133 1.086 -10.408 1.00 70.81 176 ILE A CA 1
ATOM 1409 C C . ILE A 1 176 ? 7.223 2.600 -10.255 1.00 70.81 176 ILE A C 1
ATOM 1411 O O . ILE A 1 176 ? 7.754 3.081 -9.256 1.00 70.81 176 ILE A O 1
ATOM 1415 N N . ILE A 1 177 ? 6.695 3.349 -11.221 1.00 70.81 177 ILE A N 1
ATOM 1416 C CA . ILE A 1 177 ? 6.582 4.802 -11.117 1.00 70.81 177 ILE A CA 1
ATOM 1417 C C . ILE A 1 177 ? 5.243 5.116 -10.460 1.00 70.81 177 ILE A C 1
ATOM 1419 O O . ILE A 1 177 ? 4.187 4.986 -11.079 1.00 70.81 177 ILE A O 1
ATOM 1423 N N . VAL A 1 178 ? 5.286 5.558 -9.207 1.00 69.50 178 VAL A N 1
ATOM 1424 C CA . VAL A 1 178 ? 4.103 6.078 -8.520 1.00 69.50 178 VAL A CA 1
ATOM 1425 C C . VAL A 1 178 ? 4.136 7.598 -8.614 1.00 69.50 178 VAL A C 1
ATOM 1427 O O . VAL A 1 178 ? 5.086 8.229 -8.157 1.00 69.50 178 VAL A O 1
ATOM 1430 N N . ARG A 1 179 ? 3.136 8.191 -9.269 1.00 68.31 179 ARG A N 1
ATOM 1431 C CA . ARG A 1 179 ? 3.080 9.640 -9.478 1.00 68.31 179 ARG A CA 1
ATOM 1432 C C . ARG A 1 179 ? 2.316 10.284 -8.327 1.00 68.31 179 ARG A C 1
ATOM 1434 O O . ARG A 1 179 ? 1.097 10.167 -8.277 1.00 68.31 179 ARG A O 1
ATOM 1441 N N . ASP A 1 180 ? 3.009 11.021 -7.463 1.00 66.62 180 ASP A N 1
ATOM 1442 C CA . ASP A 1 180 ? 2.340 11.956 -6.556 1.00 66.62 180 ASP A CA 1
ATOM 1443 C C . ASP A 1 180 ? 1.943 13.224 -7.357 1.00 66.62 180 ASP A C 1
ATOM 1445 O O . ASP A 1 180 ? 2.812 13.946 -7.861 1.00 66.62 180 ASP A O 1
ATOM 1449 N N . PRO A 1 181 ? 0.641 13.518 -7.520 1.00 59.44 181 PRO A N 1
ATOM 1450 C CA . PRO A 1 181 ? 0.142 14.673 -8.254 1.00 59.44 181 PRO A CA 1
ATOM 1451 C C . PRO A 1 181 ? 0.536 16.006 -7.603 1.00 59.44 181 PRO A C 1
ATOM 1453 O O . PRO A 1 181 ? 0.549 17.031 -8.287 1.00 59.44 181 PRO A O 1
ATOM 1456 N N . ASN A 1 182 ? 0.887 16.009 -6.314 1.00 61.34 182 ASN A N 1
ATOM 1457 C CA . ASN A 1 182 ? 1.338 17.193 -5.587 1.00 61.34 182 ASN A CA 1
ATOM 1458 C C . ASN A 1 182 ? 2.862 17.356 -5.617 1.00 61.34 182 ASN A C 1
ATOM 1460 O O . ASN A 1 182 ? 3.363 18.442 -5.319 1.00 61.34 182 ASN A O 1
ATOM 1464 N N . ASN A 1 183 ? 3.609 16.315 -6.001 1.00 60.81 183 ASN A N 1
ATOM 1465 C CA . ASN A 1 183 ? 5.064 16.343 -6.045 1.00 60.81 183 ASN A CA 1
ATOM 1466 C C . ASN A 1 183 ? 5.599 16.103 -7.465 1.00 60.81 18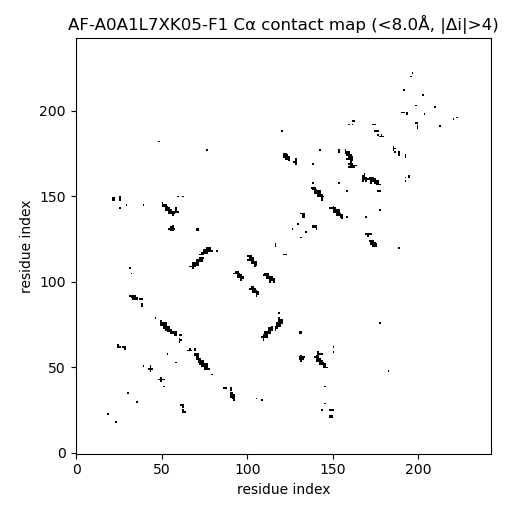3 ASN A C 1
ATOM 1468 O O . ASN A 1 183 ? 5.982 14.998 -7.848 1.00 60.81 183 ASN A O 1
ATOM 1472 N N . GLN A 1 184 ? 5.716 17.189 -8.240 1.00 52.22 184 GLN A N 1
ATOM 1473 C CA . GLN A 1 184 ? 6.290 17.150 -9.594 1.00 52.22 184 GLN A CA 1
ATOM 1474 C C . GLN A 1 184 ? 7.752 16.663 -9.643 1.00 52.22 184 GLN A C 1
ATOM 1476 O O . GLN A 1 184 ? 8.246 16.359 -10.732 1.00 52.22 184 GLN A O 1
ATOM 1481 N N . GLN A 1 185 ? 8.449 16.587 -8.500 1.00 49.09 185 GLN A N 1
ATOM 1482 C CA . GLN A 1 185 ? 9.842 16.140 -8.427 1.00 49.09 185 GLN A CA 1
ATOM 1483 C C . GLN A 1 185 ? 10.005 14.614 -8.345 1.00 49.09 185 GLN A C 1
ATOM 1485 O O . GLN A 1 185 ? 11.112 14.129 -8.558 1.00 49.09 185 GLN A O 1
ATOM 1490 N N . GLN A 1 186 ? 8.938 13.826 -8.154 1.00 51.47 186 GLN A N 1
ATOM 1491 C CA . GLN A 1 186 ? 9.020 12.352 -8.101 1.00 51.47 186 GLN A CA 1
ATOM 1492 C C . GLN A 1 186 ? 9.180 11.667 -9.479 1.00 51.47 186 GLN A C 1
ATOM 1494 O O . GLN A 1 186 ? 8.799 10.518 -9.675 1.00 51.47 186 GLN A O 1
ATOM 1499 N N . ARG A 1 187 ? 9.801 12.339 -10.461 1.00 43.31 187 ARG A N 1
ATOM 1500 C CA . ARG A 1 187 ? 10.132 11.745 -11.776 1.00 43.31 187 ARG A CA 1
ATOM 1501 C C . ARG A 1 187 ? 11.255 10.694 -11.723 1.00 43.31 187 ARG A C 1
ATOM 1503 O O . ARG A 1 187 ? 11.558 10.072 -12.738 1.00 43.31 187 ARG A O 1
ATOM 1510 N N . LEU A 1 188 ? 11.878 10.480 -10.570 1.00 41.94 188 LEU A N 1
ATOM 1511 C CA . LEU A 1 188 ? 13.138 9.751 -10.431 1.00 41.94 188 LEU A CA 1
ATOM 1512 C C . LEU A 1 188 ? 12.942 8.282 -10.022 1.00 41.94 188 LEU A C 1
ATOM 1514 O O . LEU A 1 188 ? 13.468 7.838 -9.014 1.00 41.94 188 LEU A O 1
ATOM 1518 N N . PHE A 1 189 ? 12.230 7.500 -10.831 1.00 46.03 189 PHE A N 1
ATOM 1519 C CA . PHE A 1 189 ? 12.453 6.041 -10.874 1.00 46.03 189 PHE A CA 1
ATOM 1520 C C . PHE A 1 189 ? 12.994 5.592 -12.242 1.00 46.03 189 PHE A C 1
ATOM 1522 O O . PHE A 1 189 ? 13.092 4.399 -12.514 1.00 46.03 189 PHE A O 1
ATOM 1529 N N . GLN A 1 190 ? 13.338 6.542 -13.123 1.00 40.81 190 GLN A N 1
ATOM 1530 C CA . GLN A 1 190 ? 13.725 6.254 -14.507 1.00 40.81 190 GLN A CA 1
ATOM 1531 C C . GLN A 1 190 ? 15.220 5.958 -14.692 1.00 40.81 190 GLN A C 1
ATOM 1533 O O . GLN A 1 190 ? 15.566 5.157 -15.557 1.00 40.81 190 GLN A O 1
ATOM 1538 N N . ASP A 1 191 ? 16.109 6.541 -13.883 1.00 37.31 191 ASP A N 1
ATOM 1539 C CA . ASP A 1 191 ? 17.549 6.498 -14.183 1.00 37.31 191 ASP A CA 1
ATOM 1540 C C . ASP A 1 191 ? 18.246 5.195 -13.758 1.00 37.31 191 ASP A C 1
ATOM 1542 O O . ASP A 1 191 ? 19.308 4.861 -14.282 1.00 37.31 191 ASP A O 1
ATOM 1546 N N . CYS A 1 192 ? 17.644 4.415 -12.857 1.00 39.31 192 CYS A N 1
ATOM 1547 C CA . CYS A 1 192 ? 18.269 3.213 -12.293 1.00 39.31 192 CYS A CA 1
ATOM 1548 C C . CYS A 1 192 ? 18.119 1.961 -13.174 1.00 39.31 192 CYS A C 1
ATOM 1550 O O . CYS A 1 192 ? 18.745 0.941 -12.892 1.00 39.31 192 CYS A O 1
ATOM 1552 N N . PHE A 1 193 ? 17.283 2.013 -14.217 1.00 46.22 193 PHE A N 1
ATOM 1553 C CA . PHE A 1 193 ? 16.856 0.828 -14.978 1.00 46.22 193 PHE A CA 1
ATOM 1554 C C . PHE A 1 193 ? 17.061 0.982 -16.478 1.00 46.22 193 PHE A C 1
ATOM 1556 O O . PHE A 1 193 ? 16.263 0.513 -17.290 1.00 46.22 193 PHE A O 1
ATOM 1563 N N . GLN A 1 194 ? 18.159 1.634 -16.852 1.00 39.66 194 GLN A N 1
ATOM 1564 C CA . GLN A 1 194 ? 18.676 1.494 -18.202 1.00 39.66 194 GLN A CA 1
ATOM 1565 C C . GLN A 1 194 ? 19.051 0.021 -18.423 1.00 39.66 194 GLN A C 1
ATOM 1567 O O . GLN A 1 194 ? 19.612 -0.623 -17.535 1.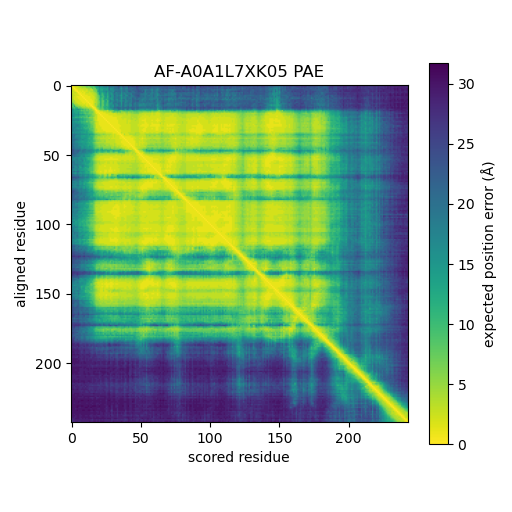00 39.66 194 GLN A O 1
ATOM 1572 N N . SER A 1 195 ? 18.665 -0.518 -19.585 1.00 38.97 195 SER A N 1
ATOM 1573 C CA . SER A 1 195 ? 18.998 -1.877 -20.029 1.00 38.97 195 SER A CA 1
ATOM 1574 C C . SER A 1 195 ? 20.457 -2.207 -19.690 1.00 38.97 195 SER A C 1
ATOM 1576 O O . SER A 1 195 ? 21.293 -1.307 -19.787 1.00 38.97 195 SER A O 1
ATOM 1578 N N . PRO A 1 196 ? 20.810 -3.464 -19.362 1.00 43.12 196 PRO A N 1
ATOM 1579 C CA . PRO A 1 196 ? 22.211 -3.867 -19.248 1.00 43.12 196 PRO A CA 1
ATOM 1580 C C . PRO A 1 196 ? 23.079 -3.391 -20.436 1.00 43.12 196 PRO A C 1
ATOM 1582 O O . PRO A 1 196 ? 24.250 -3.079 -20.238 1.00 43.12 196 PRO A O 1
ATOM 1585 N N . ASP A 1 197 ? 22.496 -3.234 -21.632 1.00 43.56 197 ASP A N 1
ATOM 1586 C CA . ASP A 1 197 ? 23.166 -2.744 -22.851 1.00 43.56 197 ASP A CA 1
ATOM 1587 C C . ASP A 1 197 ? 23.350 -1.214 -22.936 1.00 43.56 197 ASP A C 1
ATOM 1589 O O . ASP A 1 197 ? 24.036 -0.709 -23.826 1.00 43.56 197 ASP A O 1
ATOM 1593 N N . SER A 1 198 ? 22.755 -0.455 -22.022 1.00 41.34 198 SER A N 1
ATOM 1594 C CA . SER A 1 198 ? 22.860 1.001 -21.935 1.00 41.34 198 SER A CA 1
ATOM 1595 C C . SER A 1 198 ? 23.430 1.371 -20.573 1.00 41.34 198 SER A C 1
ATOM 1597 O O . SER A 1 198 ? 22.725 1.375 -19.567 1.00 41.34 198 SER A O 1
ATOM 1599 N N . LEU A 1 199 ? 24.730 1.666 -20.538 1.00 38.12 199 LEU A N 1
ATOM 1600 C CA . LEU A 1 199 ? 25.349 2.271 -19.363 1.00 38.12 199 LEU A CA 1
ATOM 1601 C C . LEU A 1 199 ? 24.639 3.596 -19.049 1.00 38.12 199 LEU A C 1
ATOM 1603 O O . LEU A 1 199 ? 24.401 4.371 -19.981 1.00 38.12 199 LEU A O 1
ATOM 1607 N N . PRO A 1 200 ? 24.370 3.899 -17.766 1.00 42.09 200 PRO A N 1
ATOM 1608 C CA . PRO A 1 200 ? 23.798 5.181 -17.395 1.00 42.09 200 PRO A CA 1
ATOM 1609 C C . PRO A 1 200 ? 24.698 6.312 -17.898 1.00 42.09 200 PRO A C 1
ATOM 1611 O O . PRO A 1 200 ? 25.924 6.230 -17.820 1.00 42.09 200 PRO A O 1
ATOM 1614 N N . VAL A 1 201 ? 24.098 7.395 -18.398 1.00 38.94 201 VAL A N 1
ATOM 1615 C CA . VAL A 1 201 ? 24.833 8.585 -18.874 1.00 38.94 201 VAL A CA 1
ATOM 1616 C C . VAL A 1 201 ? 25.738 9.157 -17.767 1.00 38.94 201 VAL A C 1
ATOM 1618 O O . VAL A 1 201 ? 26.792 9.719 -18.058 1.00 38.94 201 VAL A O 1
ATOM 1621 N N . SER A 1 202 ? 25.408 8.923 -16.492 1.00 40.28 202 SER A N 1
ATOM 1622 C CA . SER A 1 202 ? 26.254 9.259 -15.339 1.00 40.28 202 SER A CA 1
ATOM 1623 C C . SER A 1 202 ? 27.523 8.399 -15.207 1.00 40.28 202 SER A C 1
ATOM 1625 O O . SER A 1 202 ? 28.518 8.885 -14.677 1.00 40.28 202 SER A O 1
ATOM 1627 N N . ALA A 1 203 ? 27.565 7.179 -15.756 1.00 41.19 203 ALA A N 1
ATOM 1628 C CA . ALA A 1 203 ? 28.777 6.350 -15.803 1.00 41.19 203 ALA A CA 1
ATOM 1629 C C . ALA A 1 203 ? 29.795 6.812 -16.865 1.00 41.19 203 ALA A C 1
ATOM 1631 O O . ALA A 1 203 ? 30.921 6.317 -16.897 1.00 41.19 203 ALA A O 1
ATOM 1632 N N . ILE A 1 204 ? 29.425 7.762 -17.732 1.00 41.50 204 ILE A N 1
ATOM 1633 C CA . ILE A 1 204 ? 30.307 8.298 -18.780 1.00 41.50 204 ILE A CA 1
ATOM 1634 C C . ILE A 1 204 ? 31.091 9.527 -18.282 1.00 41.50 204 ILE A C 1
ATOM 1636 O O . ILE A 1 204 ? 32.166 9.813 -18.813 1.00 41.50 204 ILE A O 1
ATOM 1640 N N . PHE A 1 205 ? 30.615 10.218 -17.239 1.00 36.88 205 PHE A N 1
ATOM 1641 C CA . PHE A 1 205 ? 31.175 11.510 -16.822 1.00 36.88 205 PHE A CA 1
ATOM 1642 C C . PHE A 1 205 ? 31.944 11.529 -15.500 1.00 36.88 205 PHE A C 1
ATOM 1644 O O . PHE A 1 205 ? 32.587 12.540 -15.229 1.00 36.88 205 PHE A O 1
ATOM 1651 N N . ASP A 1 206 ? 31.989 10.437 -14.733 1.00 39.66 206 ASP A N 1
ATOM 1652 C CA . ASP A 1 206 ? 32.797 10.400 -13.510 1.00 39.66 206 ASP A CA 1
ATOM 1653 C C . ASP A 1 206 ? 33.730 9.182 -13.478 1.00 39.66 206 ASP A C 1
ATOM 1655 O O . ASP A 1 206 ? 33.331 8.043 -13.233 1.00 39.66 206 ASP A O 1
ATOM 1659 N N . ARG A 1 207 ? 35.011 9.418 -13.789 1.00 38.09 207 ARG A N 1
ATOM 1660 C CA . ARG A 1 207 ? 36.049 8.375 -13.888 1.00 38.09 207 ARG A CA 1
ATOM 1661 C C . ARG A 1 207 ? 36.505 7.830 -12.532 1.00 38.09 207 ARG A C 1
ATOM 1663 O O . ARG A 1 207 ? 37.389 6.974 -12.515 1.00 38.09 207 ARG A O 1
ATOM 1670 N N . THR A 1 208 ? 35.931 8.287 -11.422 1.00 38.31 208 THR A N 1
ATOM 1671 C CA . THR A 1 208 ? 36.442 7.954 -10.086 1.00 38.31 208 THR A CA 1
ATOM 1672 C C . THR A 1 208 ? 35.489 7.172 -9.185 1.00 38.31 208 THR A C 1
ATOM 1674 O O . THR A 1 208 ? 35.999 6.409 -8.372 1.00 38.31 208 THR A O 1
ATOM 1677 N N . ASP A 1 209 ? 34.166 7.202 -9.394 1.00 38.16 209 ASP A N 1
ATOM 1678 C CA . ASP A 1 209 ? 33.213 6.595 -8.438 1.00 38.16 209 ASP A CA 1
ATOM 1679 C C . ASP A 1 209 ? 32.108 5.711 -9.055 1.00 38.16 209 ASP A C 1
ATOM 1681 O O . ASP A 1 209 ? 31.068 5.453 -8.446 1.00 38.16 209 ASP A O 1
ATOM 1685 N N . ALA A 1 210 ? 32.340 5.134 -10.237 1.00 38.38 210 ALA A N 1
ATOM 1686 C CA . ALA A 1 210 ? 31.450 4.121 -10.814 1.00 38.38 210 ALA A CA 1
ATOM 1687 C C . ALA A 1 210 ? 31.580 2.762 -10.087 1.00 38.38 210 ALA A C 1
ATOM 1689 O O . ALA A 1 210 ? 32.176 1.812 -10.599 1.00 38.38 210 ALA A O 1
ATOM 1690 N N . LYS A 1 211 ? 31.043 2.658 -8.864 1.00 36.19 211 LYS A N 1
ATOM 1691 C CA . LYS A 1 211 ? 30.971 1.391 -8.109 1.00 36.19 211 LYS A CA 1
ATOM 1692 C C . LYS A 1 211 ? 29.579 0.947 -7.680 1.00 36.19 211 LYS A C 1
ATOM 1694 O O . LYS A 1 211 ? 29.464 -0.161 -7.168 1.00 36.19 211 LYS A O 1
ATOM 1699 N N . TYR A 1 212 ? 28.530 1.726 -7.926 1.00 36.47 212 TYR A N 1
ATOM 1700 C CA . TYR A 1 212 ? 27.193 1.347 -7.476 1.00 36.47 212 TYR A CA 1
ATOM 1701 C C . TYR A 1 212 ? 26.123 1.682 -8.515 1.00 36.47 212 TYR A C 1
ATOM 1703 O O . TYR A 1 212 ? 25.456 2.703 -8.439 1.00 36.47 212 TYR A O 1
ATOM 1711 N N . CYS A 1 213 ? 25.908 0.761 -9.456 1.00 36.59 213 CYS A N 1
ATOM 1712 C CA . CYS A 1 213 ? 24.530 0.390 -9.771 1.00 36.59 213 CYS A CA 1
ATOM 1713 C C . CYS A 1 213 ? 24.120 -0.554 -8.638 1.00 36.59 213 CYS A C 1
ATOM 1715 O O . CYS A 1 213 ? 24.639 -1.667 -8.535 1.00 36.59 213 CYS A O 1
ATOM 1717 N N . SER A 1 214 ? 23.324 -0.055 -7.697 1.00 38.12 214 SER A N 1
ATOM 1718 C CA . SER A 1 214 ? 22.938 -0.748 -6.468 1.00 38.12 214 SER A CA 1
ATOM 1719 C C . SER A 1 214 ? 22.372 -2.145 -6.770 1.00 38.12 214 SER A C 1
ATOM 1721 O O . SER A 1 214 ? 21.234 -2.302 -7.195 1.00 38.12 214 SER A O 1
ATOM 1723 N N . GLY A 1 215 ? 23.193 -3.178 -6.546 1.00 36.72 215 GLY A N 1
ATOM 1724 C CA . GLY A 1 215 ? 22.776 -4.585 -6.555 1.00 36.72 215 GLY A CA 1
ATOM 1725 C C . GLY A 1 215 ? 23.303 -5.468 -7.689 1.00 36.72 215 GLY A C 1
ATOM 1726 O O . GLY A 1 215 ? 23.078 -6.671 -7.622 1.00 36.72 215 GLY A O 1
ATOM 1727 N N . TRP A 1 216 ? 24.030 -4.939 -8.679 1.00 36.16 216 TRP A N 1
ATOM 1728 C CA . TRP A 1 216 ? 24.530 -5.741 -9.807 1.00 36.16 216 TRP A CA 1
ATOM 1729 C C . TRP A 1 216 ? 26.055 -5.719 -9.856 1.00 36.16 216 TRP A C 1
ATOM 1731 O O . TRP A 1 216 ? 26.669 -4.653 -9.946 1.00 36.16 216 TRP A O 1
ATOM 1741 N N . SER A 1 217 ? 26.699 -6.889 -9.797 1.00 36.53 217 SER A N 1
ATOM 1742 C CA . SER A 1 217 ? 28.141 -6.949 -10.013 1.00 36.53 217 SER A CA 1
ATOM 1743 C C . SER A 1 217 ? 28.422 -6.852 -11.515 1.00 36.53 217 SER A C 1
ATOM 1745 O O . SER A 1 217 ? 27.836 -7.571 -12.322 1.00 36.53 217 SER A O 1
ATOM 1747 N N . LEU A 1 218 ? 29.385 -6.014 -11.913 1.00 38.88 218 LEU A N 1
ATOM 1748 C CA . LEU A 1 218 ? 29.852 -5.905 -13.308 1.00 38.88 218 LEU A CA 1
ATOM 1749 C C . LEU A 1 218 ? 30.277 -7.253 -13.929 1.00 38.88 218 LEU A C 1
ATOM 1751 O O . LEU A 1 218 ? 30.424 -7.353 -15.141 1.00 38.88 218 LEU A O 1
ATOM 1755 N N . ARG A 1 219 ? 30.487 -8.296 -13.115 1.00 37.16 219 ARG A N 1
ATOM 1756 C CA . ARG A 1 219 ? 30.874 -9.638 -13.571 1.00 37.16 219 ARG A CA 1
ATOM 1757 C C . ARG A 1 219 ? 29.705 -10.461 -14.118 1.00 37.16 219 ARG A C 1
ATOM 1759 O O . ARG A 1 219 ? 29.953 -11.427 -14.833 1.00 37.16 219 ARG A O 1
ATOM 1766 N N . GLU A 1 220 ? 28.465 -10.101 -13.800 1.00 40.34 220 GLU A N 1
ATOM 1767 C CA . GLU A 1 220 ? 27.262 -10.811 -14.264 1.00 40.34 220 GLU A CA 1
ATOM 1768 C C . GLU A 1 220 ? 26.795 -10.332 -15.648 1.00 40.34 220 GLU A C 1
ATOM 1770 O O . GLU A 1 220 ? 26.056 -11.033 -16.339 1.00 40.34 220 GLU A O 1
ATOM 1775 N N . LEU A 1 221 ? 27.304 -9.185 -16.103 1.00 37.44 221 LEU A N 1
ATOM 1776 C CA . LEU A 1 221 ? 27.046 -8.613 -17.420 1.00 37.44 221 LEU A CA 1
ATOM 1777 C C . LEU A 1 221 ? 28.084 -9.128 -18.431 1.00 37.44 221 LEU A C 1
ATOM 1779 O O . LEU A 1 221 ? 29.158 -8.554 -18.602 1.00 37.44 221 LEU A O 1
ATOM 1783 N N . LYS A 1 222 ? 27.781 -10.230 -19.127 1.00 36.47 222 LYS A N 1
ATOM 1784 C CA . LYS A 1 222 ? 28.569 -10.686 -20.291 1.00 36.47 222 LYS A CA 1
ATOM 1785 C C . LYS A 1 222 ? 28.224 -9.851 -21.529 1.00 36.47 222 LYS A C 1
ATOM 1787 O O . LYS A 1 222 ? 27.571 -10.351 -22.439 1.00 36.47 222 LYS A O 1
ATOM 1792 N N . ILE A 1 223 ? 28.659 -8.595 -21.567 1.00 41.16 223 ILE A N 1
ATOM 1793 C CA . ILE A 1 223 ? 28.418 -7.706 -22.713 1.00 41.16 223 ILE A CA 1
ATOM 1794 C C . ILE A 1 223 ? 29.728 -7.492 -23.483 1.00 41.16 223 ILE A C 1
ATOM 1796 O O . ILE A 1 223 ? 30.727 -7.079 -22.887 1.00 41.16 223 ILE A O 1
ATOM 1800 N N . PRO A 1 224 ? 29.768 -7.755 -24.802 1.00 35.12 224 PRO A N 1
ATOM 1801 C CA . PRO A 1 224 ? 30.892 -7.362 -25.639 1.00 35.12 224 PRO A CA 1
ATOM 1802 C C . PRO A 1 224 ? 30.895 -5.836 -25.812 1.00 35.12 224 PRO A C 1
ATOM 1804 O O . PRO A 1 224 ? 30.080 -5.271 -26.539 1.00 35.12 224 PRO A O 1
ATOM 1807 N N . LEU A 1 225 ? 31.825 -5.154 -25.141 1.00 35.81 225 LEU A N 1
ATOM 1808 C CA . LEU A 1 225 ? 32.028 -3.714 -25.295 1.00 35.81 225 LEU A CA 1
ATOM 1809 C C . LEU A 1 225 ? 32.517 -3.409 -26.717 1.00 35.81 225 LEU A C 1
ATOM 1811 O O . LEU A 1 225 ? 33.683 -3.631 -27.040 1.00 35.81 225 LEU A O 1
ATOM 1815 N N . THR A 1 226 ? 31.639 -2.865 -27.558 1.00 33.81 226 THR A N 1
ATOM 1816 C CA . THR A 1 226 ? 32.043 -2.232 -28.819 1.00 33.81 226 THR A CA 1
ATOM 1817 C C . THR A 1 226 ? 31.924 -0.718 -28.634 1.00 33.81 226 THR A C 1
ATOM 1819 O O . THR A 1 226 ? 30.814 -0.232 -28.422 1.00 33.81 226 THR A O 1
ATOM 1822 N N . PRO A 1 227 ? 33.023 0.057 -28.657 1.00 33.28 227 PRO A N 1
ATOM 1823 C CA . PRO A 1 227 ? 32.942 1.498 -28.459 1.00 33.28 227 PRO A CA 1
ATOM 1824 C C . PRO A 1 227 ? 32.311 2.165 -29.688 1.00 33.28 227 PRO A C 1
ATOM 1826 O O . PRO A 1 227 ? 32.904 2.192 -30.766 1.00 33.28 227 PRO A O 1
ATOM 1829 N N . ILE A 1 228 ? 31.116 2.737 -29.527 1.00 34.28 228 ILE A N 1
ATOM 1830 C CA . ILE A 1 228 ? 30.514 3.625 -30.526 1.00 34.28 228 ILE A CA 1
ATOM 1831 C C . ILE A 1 228 ? 31.001 5.045 -30.230 1.00 34.28 228 ILE A C 1
ATOM 1833 O O . ILE A 1 228 ? 30.384 5.786 -29.470 1.00 34.28 228 ILE A O 1
ATOM 1837 N N . ILE A 1 229 ? 32.124 5.435 -30.830 1.00 31.47 229 ILE A N 1
ATOM 1838 C CA . ILE A 1 229 ? 32.522 6.843 -30.910 1.00 31.47 229 ILE A CA 1
ATOM 1839 C C . ILE A 1 229 ? 31.890 7.405 -32.186 1.00 31.47 229 ILE A C 1
ATOM 1841 O O . ILE A 1 229 ? 32.371 7.142 -33.287 1.00 31.47 229 ILE A O 1
ATOM 1845 N N . LYS A 1 230 ? 30.805 8.175 -32.059 1.00 31.31 230 LYS A N 1
ATOM 1846 C CA . LYS A 1 230 ? 30.390 9.105 -33.119 1.00 31.31 230 LYS A CA 1
ATOM 1847 C C . LYS A 1 230 ? 31.056 10.458 -32.841 1.00 31.31 230 LYS A C 1
ATOM 1849 O O . LYS A 1 230 ? 30.857 10.986 -31.749 1.00 31.31 230 LYS A O 1
ATOM 1854 N N . PRO A 1 231 ? 31.832 11.031 -33.776 1.00 30.98 231 PRO A N 1
ATOM 1855 C CA . PRO A 1 231 ? 32.357 12.376 -33.600 1.00 30.98 231 PRO A CA 1
ATOM 1856 C C . PRO A 1 231 ? 31.200 13.382 -33.606 1.00 30.98 231 PRO A C 1
ATOM 1858 O O . PRO A 1 231 ? 30.418 13.425 -34.557 1.00 30.98 231 PRO A O 1
ATOM 1861 N N . CYS A 1 232 ? 31.091 14.183 -32.543 1.00 29.33 232 CYS A N 1
ATOM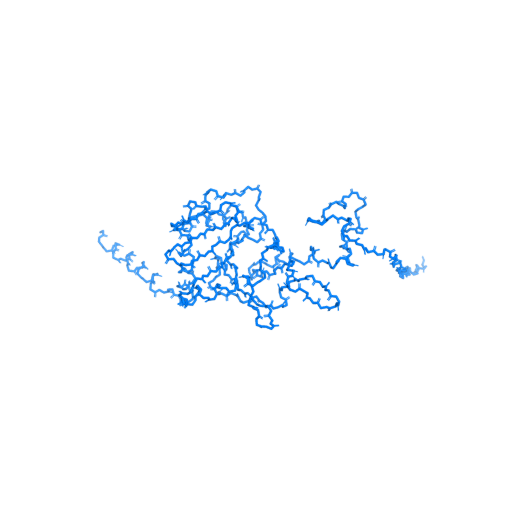 1862 C CA . CYS A 1 232 ? 30.261 15.384 -32.547 1.00 29.33 232 CYS A CA 1
ATOM 1863 C C . CYS A 1 232 ? 30.777 16.338 -33.625 1.00 29.33 232 CYS A C 1
ATOM 1865 O O . CYS A 1 232 ? 31.972 16.624 -33.694 1.00 29.33 232 CYS A O 1
ATOM 1867 N N . MET A 1 233 ? 29.859 16.821 -34.460 1.00 29.64 233 MET A N 1
ATOM 1868 C CA . MET A 1 233 ? 30.121 17.873 -35.433 1.00 29.64 233 MET A CA 1
ATOM 1869 C C . MET A 1 233 ? 30.677 19.112 -34.725 1.00 29.64 233 MET A C 1
ATOM 1871 O O . MET A 1 233 ? 30.109 19.590 -33.744 1.00 29.64 233 MET A O 1
ATOM 1875 N N . SER A 1 234 ? 31.799 19.610 -35.236 1.00 35.78 234 SER A N 1
ATOM 1876 C CA . SER A 1 234 ? 32.407 20.879 -34.855 1.00 35.78 234 SER A CA 1
ATOM 1877 C C . SER A 1 234 ? 31.425 22.028 -35.093 1.00 35.78 234 SER A C 1
ATOM 1879 O O . SER A 1 234 ? 30.988 22.240 -36.226 1.00 35.78 234 SER A O 1
ATOM 1881 N N . LEU A 1 235 ? 31.107 22.777 -34.039 1.00 35.78 235 LEU A N 1
ATOM 1882 C CA . LEU A 1 235 ? 30.525 24.112 -34.152 1.00 35.78 235 LEU A CA 1
ATOM 1883 C C . LEU A 1 235 ? 31.555 25.015 -34.845 1.00 35.78 235 LEU A C 1
ATOM 1885 O O . LEU A 1 235 ? 32.665 25.171 -34.344 1.00 35.78 235 LEU A O 1
ATOM 1889 N N . GLN A 1 236 ? 31.205 25.560 -36.012 1.00 38.28 236 GLN A N 1
ATOM 1890 C CA . GLN A 1 236 ? 31.965 26.641 -36.639 1.00 38.28 236 GLN A CA 1
ATOM 1891 C C . GLN A 1 236 ? 31.786 27.913 -35.803 1.00 38.28 236 GLN A C 1
ATOM 1893 O O . GLN A 1 236 ? 30.658 28.302 -35.496 1.00 38.28 236 GLN A O 1
ATOM 1898 N N . GLU A 1 237 ? 32.900 28.538 -35.426 1.00 40.47 237 GLU A N 1
ATOM 1899 C CA . GLU A 1 237 ? 32.918 29.879 -34.841 1.00 40.47 237 GLU A CA 1
ATOM 1900 C C . GLU A 1 237 ? 32.480 30.916 -35.893 1.00 40.47 237 GLU A C 1
ATOM 1902 O O . GLU A 1 237 ? 32.797 30.753 -37.074 1.00 40.47 237 GLU A O 1
ATOM 1907 N N . PRO A 1 238 ? 31.738 31.968 -35.504 1.00 43.66 238 PRO A N 1
ATOM 1908 C CA . PRO A 1 238 ? 31.366 33.036 -36.419 1.00 43.66 238 PRO A CA 1
ATOM 1909 C C . PRO A 1 238 ? 32.565 33.942 -36.730 1.00 43.66 238 PRO A C 1
ATOM 1911 O O . PRO A 1 238 ? 33.275 34.380 -35.824 1.00 43.66 238 PRO A O 1
ATOM 1914 N N . ASP A 1 239 ? 32.730 34.248 -38.018 1.00 54.31 239 ASP A N 1
ATOM 1915 C CA . ASP A 1 239 ? 33.72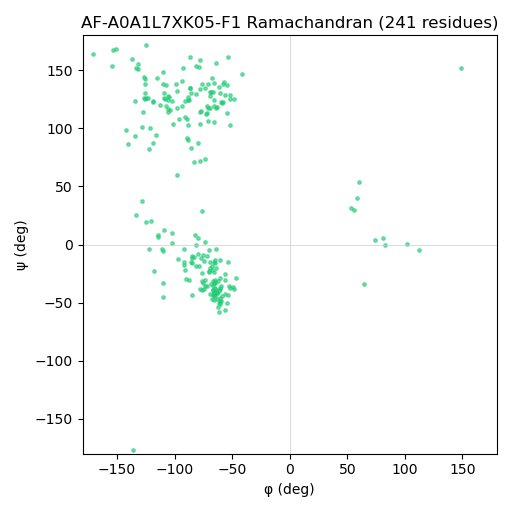1 35.180 -38.551 1.00 54.31 239 ASP A CA 1
ATOM 1916 C C . ASP A 1 239 ? 33.659 36.539 -37.837 1.00 54.31 239 ASP A C 1
ATOM 1918 O O . ASP A 1 239 ? 32.624 37.211 -37.780 1.00 54.31 239 ASP A O 1
ATOM 1922 N N . SER A 1 240 ? 34.805 36.958 -37.309 1.00 52.75 240 SER A N 1
ATOM 1923 C CA . SER A 1 240 ? 35.045 38.309 -36.822 1.00 52.75 240 SER A CA 1
ATOM 1924 C C . SER A 1 240 ? 34.956 39.313 -37.975 1.00 52.75 240 SER A C 1
ATOM 1926 O O . SER A 1 240 ? 35.759 39.277 -38.905 1.00 52.75 240 SER A O 1
ATOM 1928 N N . LEU A 1 241 ? 33.985 40.222 -37.882 1.00 52.44 241 LEU A N 1
ATOM 1929 C CA . LEU A 1 241 ? 33.882 41.434 -38.693 1.00 52.44 241 LEU A CA 1
ATOM 1930 C C . LEU A 1 241 ? 35.047 42.382 -38.373 1.00 52.44 241 LEU A C 1
ATOM 1932 O O . LEU A 1 241 ? 35.180 42.841 -37.239 1.00 52.44 241 LEU A O 1
ATOM 1936 N N . GLU A 1 242 ? 35.855 42.683 -39.388 1.00 52.69 242 GLU A N 1
ATOM 1937 C CA . GLU A 1 242 ? 36.800 43.801 -39.391 1.00 52.69 242 GLU A CA 1
ATOM 1938 C C . GLU A 1 242 ? 36.047 45.142 -39.422 1.00 52.69 242 GLU A C 1
ATOM 1940 O O . GLU A 1 242 ? 35.167 45.347 -40.264 1.00 52.69 242 GLU A O 1
ATOM 1945 N N . LEU A 1 243 ? 36.440 46.058 -38.533 1.00 57.69 243 LEU A N 1
ATOM 1946 C CA . LEU A 1 243 ? 36.319 47.514 -38.667 1.00 57.69 243 LEU A CA 1
ATOM 1947 C C . LEU A 1 243 ? 37.556 48.171 -38.051 1.00 57.69 243 LEU A C 1
ATOM 1949 O O . LEU A 1 243 ? 37.944 47.751 -36.936 1.00 57.69 243 LEU A O 1
#

Nearest PDB structures (foldseek):
  4wbz-assembly2_B  TM=4.348E-01  e=3.417E+00  Aquifex aeolicus VF5
  3h39-assembly2_A  TM=4.139E-01  e=2.104E+00  Thermotoga maritima
  4wby-assembly1_A  TM=3.850E-01  e=4.626E+00  Aquifex aeolicus VF5
  4ebj-assembly1_B  TM=3.224E-01  e=2.681E+00  Pseudomonas aeruginosa

Secondary structure (DSSP, 8-state):
-HHHHHHHHHHHHHHHTT--HHHHHHHHHHHTTBSSSHHHHHHHHHSTT---EEE-TTHHHHHHT--S-EEEEEE-SS--SS--HHHHHHHBPS-EEETTTTEEEETTTTEEEE-TTTT-SS--TTS-HHHHS--SSS--EEEEESS--SPEEEPGGGEEEEEETTEEEEEEEEEE----TT-TTTTTTSGGG--TTS--THHHH-SS----STT--TTT---------PPPPPPPPPPPPP-

Foldseek 3Di:
DVVVVVVVVVVVVVVVVDQDPLSVLLVQLVVLWFVDCVVVVVCCVVPPQFWKKKAAACVVCSSVVVPDQAEIEIARLAADPDDPPVVSVVGTDDWDADPVQCWTARPVSNYIYRHVCHRPNWDFQPPALVGRFPPDPFTKMWMDINPDSDIHIFGSVQWQAADDPNRGPSRRTTHGQDDDPVDPPSPPPPQLDDHLVDDGPVVVPDPDDPDDSPPDDPVVRPDDDDDPDDDDDDDDDDDDDDD

Solvent-accessible surface area (backbone atoms only — not comparable to full-atom values): 14738 Å² total; per-residue (Å²): 117,69,71,59,54,52,52,54,53,50,51,49,48,55,59,69,71,62,64,50,75,49,47,50,34,40,53,49,48,51,54,65,49,26,72,55,67,60,54,63,51,47,46,37,64,76,38,87,84,42,46,48,29,41,36,11,36,34,45,58,39,60,56,70,64,69,84,62,79,29,46,35,33,41,29,32,78,45,68,60,96,72,79,62,58,66,59,47,62,72,30,35,41,80,64,48,78,41,80,89,74,28,33,36,36,26,78,92,66,39,36,37,38,34,49,71,45,31,56,34,80,51,63,62,56,85,56,62,44,72,55,42,22,43,84,74,93,55,53,32,30,28,39,36,43,72,88,44,50,63,77,40,77,43,50,52,92,41,49,44,40,44,70,53,99,90,40,70,39,55,79,40,40,55,36,69,59,70,80,54,92,89,43,86,77,62,71,78,67,61,79,87,68,53,52,94,92,41,76,49,77,69,65,77,75,43,98,81,72,82,79,70,66,87,90,64,63,78,82,78,61,90,67,86,87,71,86,83,82,76,84,77,80,80,81,79,81,81,83,82,81,89,129

pLDDT: mean 71.96, std 21.44, range [29.33, 98.25]

Sequence (243 aa):
MERVYWQAAEALRKLVESFTPNQEKHRRVWSQIFVNSKWVSEIARRESGANPILLGHDLNKVYNKSGDKSYIFLTLGFPLASPDLEGLIESLQPHKFDRSTMEVTFEESDIVLNIGKLFSEVVPSNIDFQVLFSAAHEPYTAALHWTEVDLQKIHPNDISGLVSNGEVDYTKICGIIVRDPNNQQQRLFQDCFQSPDSLPVSAIFDRTDAKYCSGWSLRELKIPLTPIIKPCMSLQEPDSLEL